Protein AF-A0A4W5M4D5-F1 (afdb_monomer_lite)

Structure (mmCIF, N/CA/C/O backbone):
data_AF-A0A4W5M4D5-F1
#
_entry.id   AF-A0A4W5M4D5-F1
#
loop_
_atom_site.group_PDB
_atom_site.id
_atom_site.type_symbol
_atom_site.label_atom_id
_atom_site.label_alt_id
_atom_site.label_comp_id
_atom_site.label_asym_id
_atom_site.label_entity_id
_atom_site.label_seq_id
_atom_site.pdbx_PDB_ins_code
_atom_site.Cartn_x
_atom_site.Cartn_y
_atom_site.Cartn_z
_atom_site.occupancy
_atom_site.B_iso_or_equiv
_atom_site.auth_seq_id
_atom_site.auth_comp_id
_atom_site.auth_asym_id
_atom_site.auth_atom_id
_atom_site.pdbx_PDB_model_num
ATOM 1 N N . MET A 1 1 ? 11.674 11.256 -19.163 1.00 54.44 1 MET A N 1
ATOM 2 C CA . MET A 1 1 ? 11.849 11.107 -17.699 1.00 54.44 1 MET A CA 1
ATOM 3 C C . MET A 1 1 ? 10.816 11.908 -16.904 1.00 54.44 1 MET A C 1
ATOM 5 O O . MET A 1 1 ? 10.261 11.344 -15.972 1.00 54.44 1 MET A O 1
ATOM 9 N N . GLU A 1 2 ? 10.473 13.146 -17.284 1.00 60.16 2 GLU A N 1
ATOM 10 C CA . GLU A 1 2 ? 9.474 13.960 -16.553 1.00 60.16 2 GLU A CA 1
ATOM 11 C C . GLU A 1 2 ? 8.067 13.336 -16.486 1.00 60.16 2 GLU A C 1
ATOM 13 O O . GLU A 1 2 ? 7.516 13.202 -15.397 1.00 60.16 2 GLU A O 1
ATOM 18 N N . ASN A 1 3 ? 7.530 12.841 -17.609 1.00 66.12 3 ASN A N 1
ATOM 19 C CA . ASN A 1 3 ? 6.203 12.197 -17.644 1.00 66.12 3 ASN A CA 1
ATOM 20 C C . ASN A 1 3 ? 6.105 10.965 -16.731 1.00 66.12 3 ASN A C 1
ATOM 22 O O . ASN A 1 3 ? 5.062 10.694 -16.144 1.00 66.12 3 ASN A O 1
ATOM 26 N N . PHE A 1 4 ? 7.206 10.223 -16.601 1.00 71.25 4 PHE A N 1
ATOM 27 C CA . PHE A 1 4 ? 7.259 9.027 -15.770 1.00 71.25 4 PHE A CA 1
ATOM 28 C C . PHE A 1 4 ? 7.291 9.384 -14.273 1.00 71.25 4 PHE A C 1
ATOM 30 O O . PHE A 1 4 ? 6.611 8.749 -13.473 1.00 71.25 4 PHE A O 1
ATOM 37 N N . SER A 1 5 ? 8.015 10.444 -13.901 1.00 79.88 5 SER A N 1
ATOM 38 C CA . SER A 1 5 ? 8.024 10.969 -12.528 1.00 79.88 5 SER A CA 1
ATOM 39 C C . SER A 1 5 ? 6.645 11.494 -12.110 1.00 79.88 5 SER A C 1
ATOM 41 O O . SER A 1 5 ? 6.150 11.158 -11.034 1.00 79.88 5 SER A O 1
ATOM 43 N N . ALA A 1 6 ? 5.977 12.241 -12.999 1.00 87.19 6 ALA A N 1
ATOM 44 C CA . ALA A 1 6 ? 4.616 12.719 -12.770 1.00 87.19 6 ALA A CA 1
ATOM 45 C C . ALA A 1 6 ? 3.632 11.555 -12.579 1.00 87.19 6 ALA A C 1
ATOM 47 O O . ALA A 1 6 ? 2.867 11.561 -11.620 1.00 87.19 6 ALA A O 1
ATOM 48 N N . LEU A 1 7 ? 3.707 10.521 -13.425 1.00 89.06 7 LEU A N 1
ATOM 49 C CA . LEU A 1 7 ? 2.871 9.327 -13.303 1.00 89.06 7 LEU A CA 1
ATOM 50 C C . LEU A 1 7 ? 3.073 8.611 -11.959 1.00 89.06 7 LEU A C 1
ATOM 52 O O . LEU A 1 7 ? 2.095 8.293 -11.287 1.00 89.06 7 LEU A O 1
ATOM 56 N N . VAL A 1 8 ? 4.323 8.381 -11.546 1.00 89.19 8 VAL A N 1
ATOM 57 C CA . VAL A 1 8 ? 4.645 7.746 -10.255 1.00 89.19 8 VAL A CA 1
ATOM 58 C C . VAL A 1 8 ? 4.076 8.551 -9.089 1.00 89.19 8 VAL A C 1
ATOM 60 O O . VAL A 1 8 ? 3.456 7.978 -8.191 1.00 89.19 8 VAL A O 1
ATOM 63 N N . LEU A 1 9 ? 4.243 9.876 -9.112 1.00 90.69 9 LEU A N 1
ATOM 64 C CA . LEU A 1 9 ? 3.718 10.750 -8.069 1.00 90.69 9 LEU A CA 1
ATOM 65 C C . LEU A 1 9 ? 2.185 10.735 -8.045 1.00 90.69 9 LEU A C 1
ATOM 67 O O . LEU A 1 9 ? 1.595 10.631 -6.970 1.00 90.69 9 LEU A O 1
ATOM 71 N N . SER A 1 10 ? 1.540 10.781 -9.214 1.00 94.06 10 SER A N 1
ATOM 72 C CA . SER A 1 10 ? 0.086 10.667 -9.333 1.00 94.06 10 SER A CA 1
ATOM 73 C C . SER A 1 10 ? -0.419 9.336 -8.781 1.00 94.06 10 SER A C 1
ATOM 75 O O . SER A 1 10 ? -1.351 9.335 -7.986 1.00 94.06 10 SER A O 1
ATOM 77 N N . ILE A 1 11 ? 0.225 8.214 -9.117 1.00 94.62 11 ILE A N 1
ATOM 78 C CA . ILE A 1 11 ? -0.143 6.888 -8.599 1.00 94.62 11 ILE A CA 1
ATOM 79 C C . ILE A 1 11 ? 0.008 6.840 -7.078 1.00 94.62 11 ILE A C 1
ATOM 81 O O . ILE A 1 11 ? -0.900 6.363 -6.395 1.00 94.62 11 ILE A O 1
ATOM 85 N N . ALA A 1 12 ? 1.116 7.346 -6.532 1.00 94.56 12 ALA A N 1
ATOM 86 C CA . ALA A 1 12 ? 1.337 7.377 -5.089 1.00 94.56 12 ALA A CA 1
ATOM 87 C C . ALA A 1 12 ? 0.288 8.248 -4.374 1.00 94.56 12 ALA A C 1
ATOM 89 O O . ALA A 1 12 ? -0.273 7.823 -3.363 1.00 94.56 12 ALA A O 1
ATOM 90 N N . ALA A 1 13 ? -0.040 9.422 -4.922 1.00 95.25 13 ALA A N 1
ATOM 91 C CA . ALA A 1 13 ? -1.056 10.320 -4.374 1.00 95.25 13 ALA A CA 1
ATOM 92 C C . ALA A 1 13 ? -2.468 9.714 -4.443 1.00 95.25 13 ALA A C 1
ATOM 94 O O . ALA A 1 13 ? -3.192 9.708 -3.447 1.00 95.25 13 ALA A O 1
ATOM 95 N N . THR A 1 14 ? -2.856 9.144 -5.586 1.00 96.56 14 THR A N 1
ATOM 96 C CA . THR A 1 14 ? -4.145 8.456 -5.733 1.00 96.56 14 THR A CA 1
ATOM 97 C C . THR A 1 14 ? -4.231 7.246 -4.808 1.00 96.56 14 THR A C 1
ATOM 99 O O . THR A 1 14 ? -5.268 7.035 -4.179 1.00 96.56 14 THR A O 1
ATOM 102 N N . SER A 1 15 ? -3.146 6.481 -4.661 1.00 95.62 15 SER A N 1
ATOM 103 C CA . SER A 1 15 ? -3.087 5.341 -3.739 1.00 95.62 15 SER A CA 1
ATOM 104 C C . SER A 1 15 ? -3.245 5.798 -2.293 1.00 95.62 15 SER A C 1
ATOM 106 O O . SER A 1 15 ? -4.057 5.230 -1.570 1.00 95.62 15 SER A O 1
ATOM 108 N N . PHE A 1 16 ? -2.552 6.866 -1.886 1.00 96.75 16 PHE A N 1
ATOM 109 C CA . PHE A 1 16 ? -2.706 7.468 -0.561 1.00 96.75 16 PHE A CA 1
ATOM 110 C C . PHE A 1 16 ? -4.171 7.814 -0.267 1.00 96.75 16 PHE A C 1
ATOM 112 O O . PHE A 1 16 ? -4.724 7.354 0.729 1.00 96.75 16 PHE A O 1
ATOM 119 N N . VAL A 1 17 ? -4.829 8.561 -1.162 1.00 97.12 17 VAL A N 1
ATOM 120 C CA . VAL A 1 17 ? -6.242 8.940 -0.990 1.00 97.12 17 VAL A CA 1
ATOM 121 C C . VAL A 1 17 ? -7.134 7.700 -0.939 1.00 97.12 17 VAL A C 1
ATOM 123 O O . VAL A 1 17 ? -8.001 7.597 -0.075 1.00 97.12 17 VAL A O 1
ATOM 126 N N . THR A 1 18 ? -6.887 6.727 -1.815 1.00 95.94 18 THR A N 1
ATOM 127 C CA . THR A 1 18 ? -7.659 5.480 -1.870 1.00 95.94 18 THR A CA 1
ATOM 128 C C . THR A 1 18 ? -7.565 4.712 -0.555 1.00 95.94 18 THR A C 1
ATOM 130 O O . THR A 1 18 ? -8.593 4.317 -0.011 1.00 95.94 18 THR A O 1
ATOM 133 N N . PHE A 1 19 ? -6.365 4.535 0.002 1.00 95.19 19 PHE A N 1
ATOM 134 C CA . PHE A 1 19 ? -6.180 3.819 1.265 1.00 95.19 19 PHE A CA 1
ATOM 135 C C . PHE A 1 19 ? -6.763 4.573 2.469 1.00 95.19 19 PHE A C 1
ATOM 137 O O . PHE A 1 19 ? -7.330 3.931 3.356 1.00 95.19 19 PHE A O 1
ATOM 144 N N . GLN A 1 20 ? -6.754 5.910 2.460 1.00 96.19 20 GLN A N 1
ATOM 145 C CA . GLN A 1 20 ? -7.486 6.706 3.451 1.00 96.19 20 GLN A CA 1
ATOM 146 C C . GLN A 1 20 ? -9.003 6.499 3.342 1.00 96.19 20 GLN A C 1
ATOM 148 O O . GLN A 1 20 ? -9.675 6.247 4.344 1.00 96.19 20 GLN A O 1
ATOM 153 N N . CYS A 1 21 ? -9.558 6.532 2.128 1.00 95.56 21 CYS A N 1
ATOM 154 C CA . CYS A 1 21 ? -10.976 6.257 1.902 1.00 95.56 21 CYS A CA 1
ATOM 155 C C . CYS A 1 21 ? -11.357 4.827 2.317 1.00 95.56 21 CYS A C 1
ATOM 157 O O . CYS A 1 21 ? -12.416 4.612 2.916 1.00 95.56 21 CYS A O 1
ATOM 159 N N . LEU A 1 22 ? -10.487 3.852 2.038 1.00 93.25 22 LEU A N 1
ATOM 160 C CA . LEU A 1 22 ? -10.683 2.465 2.442 1.00 93.25 22 LEU A CA 1
ATOM 161 C C . LEU A 1 22 ? -10.737 2.332 3.966 1.00 93.25 22 LEU A C 1
ATOM 163 O O . LEU A 1 22 ? -11.613 1.640 4.479 1.00 93.25 22 LEU A O 1
ATOM 167 N N . PHE A 1 23 ? -9.854 3.020 4.690 1.00 94.44 23 PHE A N 1
ATOM 168 C CA . PHE A 1 23 ? -9.833 2.996 6.150 1.00 94.44 23 PHE A CA 1
ATOM 169 C C . PHE A 1 23 ? -11.054 3.681 6.774 1.00 94.44 23 PHE A C 1
ATOM 171 O O . PHE A 1 23 ? -11.676 3.119 7.673 1.00 94.44 23 PHE A O 1
ATOM 178 N N . HIS A 1 24 ? -11.414 4.876 6.301 1.00 93.06 24 HIS A N 1
ATOM 179 C CA . HIS A 1 24 ? -12.456 5.685 6.935 1.00 93.06 24 HIS A CA 1
ATOM 180 C C . HIS A 1 24 ? -13.884 5.281 6.559 1.00 93.06 24 HIS A C 1
ATOM 182 O O . HIS A 1 24 ? -14.784 5.442 7.381 1.00 93.06 24 HIS A O 1
ATOM 188 N N . PHE A 1 25 ? -14.107 4.763 5.347 1.00 93.50 25 PHE A N 1
ATOM 189 C CA . PHE A 1 25 ? -15.459 4.507 4.839 1.00 93.50 25 PHE A CA 1
ATOM 190 C C . PHE A 1 25 ? -15.697 3.035 4.522 1.00 93.50 25 PHE A C 1
ATOM 192 O O . PHE A 1 25 ? -16.634 2.432 5.044 1.00 93.50 25 PHE A O 1
ATOM 199 N N . VAL A 1 26 ? -14.844 2.438 3.687 1.00 89.19 26 VAL A N 1
ATOM 200 C CA . VAL A 1 26 ? -15.109 1.099 3.138 1.00 89.19 26 VAL A CA 1
ATOM 201 C C . VAL A 1 26 ? -14.947 0.015 4.198 1.00 89.19 26 VAL A C 1
ATOM 203 O O . VAL A 1 26 ? -15.830 -0.825 4.344 1.00 89.19 26 VAL A O 1
ATOM 206 N N . SER A 1 27 ? -13.857 0.039 4.965 1.00 88.94 27 SER A N 1
ATOM 207 C CA . SER A 1 27 ? -13.588 -0.969 5.991 1.00 88.94 27 SER A CA 1
ATOM 208 C C . SER A 1 27 ? -14.674 -0.997 7.076 1.00 88.94 27 SER A C 1
ATOM 210 O O . SER A 1 27 ? -15.195 -2.087 7.328 1.00 88.94 27 SER A O 1
ATOM 212 N N . PRO A 1 28 ? -15.108 0.141 7.661 1.00 88.94 28 PRO A N 1
ATOM 213 C CA . PRO A 1 28 ? -16.229 0.150 8.595 1.00 88.94 28 PRO A CA 1
ATOM 214 C C . PRO A 1 28 ? -17.536 -0.336 7.980 1.00 88.94 28 PRO A C 1
ATOM 216 O O . PRO A 1 28 ? -18.260 -1.091 8.625 1.00 88.94 28 PRO A O 1
ATOM 219 N N . TRP A 1 29 ? -17.833 0.082 6.745 1.00 89.00 29 TRP A N 1
ATOM 220 C CA . TRP A 1 29 ? -19.064 -0.293 6.059 1.00 89.00 29 TRP A CA 1
ATOM 221 C C . TRP A 1 29 ? -19.123 -1.801 5.808 1.00 89.00 29 TRP A C 1
ATOM 223 O O . TRP A 1 29 ? -20.057 -2.450 6.266 1.00 89.00 29 TRP A O 1
ATOM 233 N N . ILE A 1 30 ? -18.098 -2.382 5.177 1.00 84.50 30 ILE A N 1
ATOM 234 C CA . ILE A 1 30 ? -18.018 -3.831 4.936 1.00 84.50 30 ILE A CA 1
ATOM 235 C C . ILE A 1 30 ? 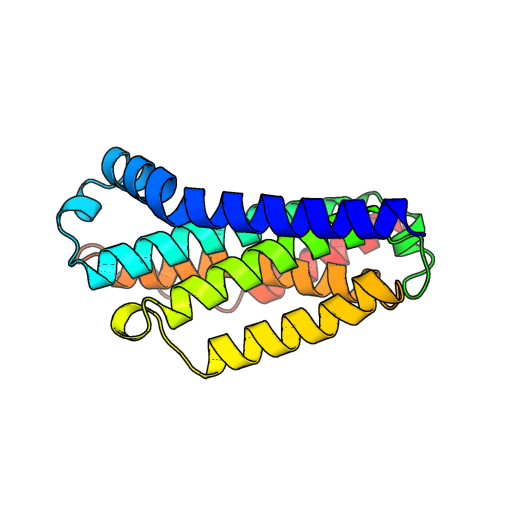-18.021 -4.586 6.269 1.00 84.50 30 ILE A C 1
ATOM 237 O O . ILE A 1 30 ? -18.772 -5.545 6.436 1.00 84.50 30 ILE A O 1
ATOM 241 N N . SER A 1 31 ? -17.221 -4.148 7.243 1.00 83.62 31 SER A N 1
ATOM 242 C CA . SER A 1 31 ? -17.093 -4.873 8.510 1.00 83.62 31 SER A CA 1
ATOM 243 C C . SER A 1 31 ? -18.404 -4.912 9.293 1.00 83.62 31 SER A C 1
ATOM 245 O O . SER A 1 31 ? -18.749 -5.955 9.838 1.00 83.62 31 SER A O 1
ATOM 247 N N . ALA A 1 32 ? -19.175 -3.822 9.284 1.00 83.94 32 ALA A N 1
ATOM 248 C CA . ALA A 1 32 ? -20.500 -3.771 9.895 1.00 83.94 32 ALA A CA 1
ATOM 249 C C . ALA A 1 32 ? -21.513 -4.718 9.223 1.00 83.94 32 ALA A C 1
ATOM 251 O O . ALA A 1 32 ? -22.365 -5.277 9.908 1.00 83.94 32 ALA A O 1
ATOM 252 N N . GLN A 1 33 ? -21.415 -4.924 7.903 1.00 82.38 33 GLN A N 1
ATOM 253 C CA . GLN A 1 33 ? -22.322 -5.816 7.167 1.00 82.38 33 GLN A CA 1
ATOM 254 C C . GLN A 1 33 ? -22.010 -7.299 7.404 1.00 82.38 33 GLN A C 1
ATOM 256 O O . GLN A 1 33 ? -22.921 -8.099 7.599 1.00 82.38 33 GLN A O 1
ATOM 261 N N . PHE A 1 34 ? -20.729 -7.678 7.380 1.00 78.62 34 PHE A N 1
ATOM 262 C CA . PHE A 1 34 ? -20.324 -9.089 7.411 1.00 78.62 34 PHE A CA 1
ATOM 263 C C . PHE A 1 34 ? -19.976 -9.611 8.809 1.00 78.62 34 PHE A C 1
ATOM 265 O O . PHE A 1 34 ? -20.022 -10.821 9.031 1.00 78.62 34 PHE A O 1
ATOM 272 N N . PHE A 1 35 ? -19.645 -8.733 9.762 1.00 80.44 35 PHE A N 1
ATOM 273 C CA . PHE A 1 35 ? -19.223 -9.123 11.108 1.00 80.44 35 PHE A CA 1
ATOM 274 C C . PHE A 1 35 ? -20.109 -8.458 12.171 1.00 80.44 35 PHE A C 1
ATOM 276 O O . PHE A 1 35 ? -19.807 -7.355 12.628 1.00 80.44 35 PHE A O 1
ATOM 283 N N . PRO A 1 36 ? -21.160 -9.141 12.664 1.00 75.56 36 PRO A N 1
ATOM 284 C CA . PRO A 1 36 ? -22.061 -8.593 13.685 1.00 75.56 36 PRO A CA 1
ATOM 285 C C . PRO A 1 36 ? -21.348 -8.149 14.975 1.00 75.56 36 PRO A C 1
ATOM 287 O O . PRO A 1 36 ? -21.800 -7.235 15.666 1.00 75.56 36 PRO A O 1
ATOM 290 N N . GLY A 1 37 ? -20.206 -8.772 15.295 1.00 76.88 37 GLY A N 1
ATOM 291 C CA . GLY A 1 37 ? -19.353 -8.404 16.428 1.00 76.88 37 GLY A CA 1
ATOM 292 C C . GLY A 1 37 ? -18.676 -7.035 16.292 1.00 76.88 37 GLY A C 1
ATOM 293 O O . GLY A 1 37 ? -18.316 -6.446 17.309 1.00 76.88 37 GLY A O 1
ATOM 294 N N . TYR A 1 38 ? -18.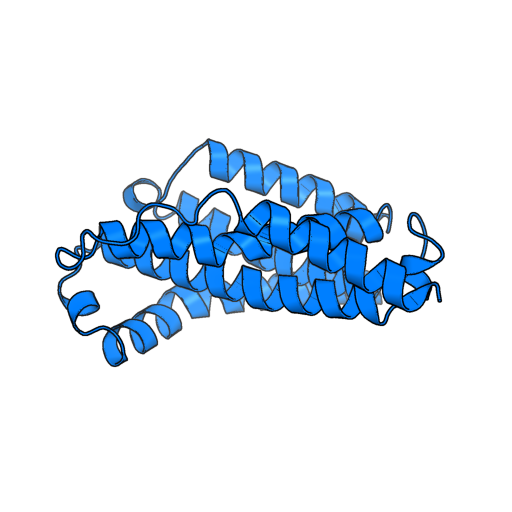561 -6.486 15.077 1.00 79.88 38 TYR A N 1
ATOM 295 C CA . TYR A 1 38 ? -17.914 -5.197 14.815 1.00 79.88 38 TYR A CA 1
ATOM 296 C C . TYR A 1 38 ? -18.611 -4.036 15.541 1.00 79.88 38 TYR A C 1
ATOM 298 O O . TYR A 1 38 ? -17.949 -3.177 16.117 1.00 79.88 38 TYR A O 1
ATOM 306 N N . HIS A 1 39 ? -19.946 -4.052 15.619 1.00 83.12 39 HIS A N 1
ATOM 307 C CA . HIS A 1 39 ? -20.718 -3.035 16.347 1.00 83.12 39 HIS A CA 1
ATOM 308 C C . HIS A 1 39 ? -20.491 -3.043 17.863 1.00 83.12 39 HIS A C 1
ATOM 310 O O . HIS A 1 39 ? -20.813 -2.067 18.536 1.00 83.12 39 HIS A O 1
ATOM 316 N N . ARG A 1 40 ? -19.953 -4.138 18.410 1.00 85.12 40 ARG A N 1
ATOM 317 C CA . ARG A 1 40 ? -19.676 -4.295 19.844 1.00 85.12 40 ARG A CA 1
ATOM 318 C C . ARG A 1 40 ? -18.238 -3.919 20.208 1.00 85.12 40 ARG A C 1
ATOM 320 O O . ARG A 1 40 ? -17.885 -3.957 21.385 1.00 85.12 40 ARG A O 1
ATOM 327 N N . LEU A 1 41 ? -17.400 -3.589 19.223 1.00 82.12 41 LEU A N 1
ATOM 328 C CA . LEU A 1 41 ? -16.006 -3.226 19.454 1.00 82.12 41 LEU A CA 1
ATOM 329 C C . LEU A 1 41 ? -15.894 -1.852 20.121 1.00 82.12 41 LEU A C 1
ATOM 331 O O . LEU A 1 41 ? -16.643 -0.919 19.833 1.00 82.12 41 LEU A O 1
ATOM 335 N N . SER A 1 42 ? -14.907 -1.722 21.008 1.00 88.81 42 SER A N 1
ATOM 336 C CA . SER A 1 42 ? -14.524 -0.418 21.545 1.00 88.81 42 SER A CA 1
ATOM 337 C C . SER A 1 42 ? -13.921 0.446 20.429 1.00 88.81 42 SER A C 1
ATOM 339 O O . SER A 1 42 ? -13.306 -0.103 19.512 1.00 88.81 42 SER A O 1
ATOM 341 N N . PRO A 1 43 ? -13.979 1.789 20.522 1.00 88.19 43 PRO A N 1
ATOM 342 C CA . PRO A 1 43 ? -13.418 2.672 19.496 1.00 88.19 43 PRO A CA 1
ATOM 343 C C . PRO A 1 43 ? -11.958 2.353 19.139 1.00 88.19 43 PRO A C 1
ATOM 345 O O . PRO A 1 43 ? -11.564 2.430 17.978 1.00 88.19 43 PRO A O 1
ATOM 348 N N . ARG A 1 44 ? -11.163 1.930 20.132 1.00 87.06 44 ARG A N 1
ATOM 349 C CA . ARG A 1 44 ? -9.774 1.502 19.933 1.00 87.06 44 ARG A CA 1
ATOM 350 C C . ARG A 1 44 ? -9.675 0.243 19.069 1.00 87.06 44 ARG A C 1
ATOM 352 O O . ARG A 1 44 ? -8.900 0.232 18.118 1.00 87.06 44 ARG A O 1
ATOM 359 N N . HIS A 1 45 ? -10.447 -0.795 19.389 1.00 83.81 45 HIS A N 1
ATOM 360 C CA . HIS A 1 45 ? -10.435 -2.046 18.627 1.00 83.81 45 HIS A CA 1
ATOM 361 C C . HIS A 1 45 ? -11.024 -1.867 17.227 1.00 83.81 45 HIS A C 1
ATOM 363 O O . HIS A 1 45 ? -10.557 -2.500 16.290 1.00 83.81 45 HIS A O 1
ATOM 369 N N . THR A 1 46 ? -11.988 -0.964 17.052 1.00 87.50 46 THR A N 1
ATOM 370 C CA . THR A 1 46 ? -12.535 -0.610 15.736 1.00 87.50 46 THR A CA 1
ATOM 371 C C . THR A 1 46 ? -11.462 -0.015 14.820 1.00 87.50 46 THR A C 1
ATOM 373 O O . THR A 1 46 ? -11.336 -0.414 13.665 1.00 87.50 46 THR A O 1
ATOM 376 N N . ILE A 1 47 ? -10.645 0.909 15.336 1.00 89.56 47 ILE A N 1
ATOM 377 C CA . ILE A 1 47 ? -9.518 1.503 14.597 1.00 89.56 47 ILE A CA 1
ATOM 378 C C . ILE A 1 47 ? -8.498 0.426 14.208 1.00 89.56 47 ILE A C 1
ATOM 380 O O . ILE A 1 47 ? -8.072 0.359 13.056 1.00 89.56 47 ILE A O 1
ATOM 384 N N . GLU A 1 48 ? -8.134 -0.438 15.155 1.00 87.06 48 GLU A N 1
ATOM 385 C CA . GLU A 1 48 ? -7.190 -1.534 14.930 1.00 87.06 48 GLU A CA 1
ATOM 386 C C . GLU A 1 48 ? -7.713 -2.539 13.892 1.00 87.06 48 GLU A C 1
ATOM 388 O O . GLU A 1 48 ? -6.983 -2.927 12.981 1.00 87.06 48 GLU A O 1
ATOM 393 N N . TRP A 1 49 ? -8.993 -2.905 13.978 1.00 85.06 49 TRP A N 1
ATOM 394 C CA . TRP A 1 49 ? -9.671 -3.766 13.011 1.00 85.06 49 TRP A CA 1
ATOM 395 C C . TRP A 1 49 ? -9.615 -3.182 11.599 1.00 85.06 49 TRP A C 1
ATOM 397 O O . TRP A 1 49 ? -9.253 -3.877 10.645 1.00 85.06 49 TRP A O 1
ATOM 407 N N . ASN A 1 50 ? -9.937 -1.894 11.455 1.00 88.62 50 ASN A N 1
ATOM 408 C CA . ASN A 1 50 ? -9.925 -1.235 10.152 1.00 88.62 50 ASN A CA 1
ATOM 409 C C . ASN A 1 50 ? -8.511 -1.136 9.578 1.00 88.62 50 ASN A C 1
ATOM 411 O O . ASN A 1 50 ? -8.302 -1.462 8.412 1.00 88.62 50 ASN A O 1
ATOM 415 N N . SER A 1 51 ? -7.522 -0.781 10.400 1.00 88.75 51 SER A N 1
ATOM 416 C CA . SER A 1 51 ? -6.114 -0.727 9.982 1.00 88.75 51 SER A CA 1
ATOM 417 C C . SER A 1 51 ? -5.618 -2.107 9.522 1.00 88.75 51 SER A C 1
ATOM 419 O O . SER A 1 51 ? -5.013 -2.241 8.454 1.00 88.75 51 SER A O 1
ATOM 421 N N . ARG A 1 52 ? -5.971 -3.179 10.244 1.00 85.88 52 ARG A N 1
ATOM 422 C CA . ARG A 1 52 ? -5.654 -4.566 9.852 1.00 85.88 52 ARG A CA 1
ATOM 423 C C . ARG A 1 52 ? -6.340 -5.012 8.569 1.00 85.88 52 ARG A C 1
ATOM 425 O O . ARG A 1 52 ? -5.749 -5.741 7.775 1.00 85.88 52 ARG A O 1
ATOM 432 N N . THR A 1 53 ? -7.579 -4.591 8.354 1.00 8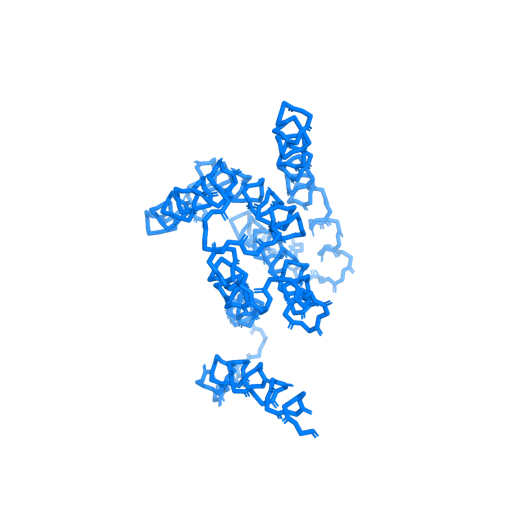5.69 53 THR A N 1
ATOM 433 C CA . THR A 1 53 ? -8.333 -4.929 7.142 1.00 85.69 53 THR A CA 1
ATOM 434 C C . THR A 1 53 ? -7.700 -4.267 5.919 1.00 85.69 53 THR A C 1
ATOM 436 O O . THR A 1 53 ? -7.427 -4.934 4.921 1.00 85.69 53 THR A O 1
ATOM 439 N N . VAL A 1 54 ? -7.379 -2.976 6.020 1.00 89.25 54 VAL A N 1
ATOM 440 C CA . VAL A 1 54 ? -6.765 -2.210 4.928 1.00 89.25 54 VAL A CA 1
ATOM 441 C C . VAL A 1 54 ? -5.348 -2.698 4.611 1.00 89.25 54 VAL A C 1
ATOM 443 O O . VAL A 1 54 ? -5.029 -2.903 3.440 1.00 89.25 54 VAL A O 1
ATOM 446 N N . SER A 1 55 ? -4.522 -2.969 5.625 1.00 87.12 55 SER A N 1
ATOM 447 C CA . SER A 1 55 ? -3.173 -3.534 5.433 1.00 87.12 55 SER A CA 1
ATOM 448 C C . SER A 1 55 ? -3.197 -4.930 4.801 1.00 87.12 55 SER A C 1
ATOM 450 O O . SER A 1 55 ? -2.371 -5.249 3.947 1.00 87.12 55 SER A O 1
ATOM 452 N N . THR A 1 56 ? -4.189 -5.751 5.154 1.00 81.12 56 THR A N 1
ATOM 453 C CA . THR A 1 56 ? -4.410 -7.067 4.535 1.00 81.12 56 THR A CA 1
ATOM 454 C C . THR A 1 56 ? -4.766 -6.937 3.055 1.00 81.12 56 THR A C 1
ATOM 456 O O . THR A 1 56 ? -4.202 -7.646 2.222 1.00 81.12 56 THR A O 1
ATOM 459 N N . LEU A 1 57 ? -5.669 -6.015 2.711 1.00 86.06 57 LEU A N 1
ATOM 460 C CA . LEU A 1 57 ? -6.042 -5.751 1.323 1.00 86.06 57 LEU A CA 1
ATOM 461 C C . LEU A 1 57 ? -4.841 -5.257 0.505 1.00 86.06 57 LEU A C 1
ATOM 463 O O . LEU A 1 57 ? -4.604 -5.755 -0.594 1.00 86.06 57 LEU A O 1
ATOM 467 N N . HIS A 1 58 ? -4.060 -4.329 1.063 1.00 90.12 58 HIS A N 1
ATOM 468 C CA . HIS A 1 58 ? -2.830 -3.838 0.447 1.00 90.12 58 HIS A CA 1
ATOM 469 C C . HIS A 1 58 ? -1.858 -4.982 0.128 1.00 90.12 58 HIS A C 1
ATOM 471 O O . HIS A 1 58 ? -1.441 -5.138 -1.021 1.00 90.12 58 HIS A O 1
ATOM 477 N N . ALA A 1 59 ? -1.559 -5.817 1.127 1.00 83.25 59 ALA A N 1
ATOM 478 C CA . ALA A 1 59 ? -0.655 -6.951 0.988 1.00 83.25 59 ALA A CA 1
ATOM 479 C C . ALA A 1 59 ? -1.102 -7.944 -0.097 1.00 83.25 59 ALA A C 1
ATOM 481 O O . ALA A 1 59 ? -0.269 -8.454 -0.844 1.00 83.25 59 ALA A O 1
ATOM 482 N N . LEU A 1 60 ? -2.408 -8.205 -0.214 1.00 81.38 60 LEU A N 1
ATOM 483 C CA . LEU A 1 60 ? -2.948 -9.087 -1.251 1.00 81.38 60 LEU A CA 1
ATOM 484 C C . LEU A 1 60 ? -2.808 -8.482 -2.649 1.00 81.38 60 LEU A C 1
ATOM 486 O O . LEU A 1 60 ? -2.329 -9.165 -3.550 1.00 81.38 60 LEU A O 1
ATOM 490 N N . ILE A 1 61 ? -3.194 -7.216 -2.834 1.00 85.56 61 ILE A N 1
ATOM 491 C CA . ILE A 1 61 ? -3.122 -6.543 -4.140 1.00 85.56 61 ILE A CA 1
ATOM 492 C C . ILE A 1 61 ? -1.672 -6.495 -4.623 1.00 85.56 61 ILE A C 1
ATOM 494 O O . ILE A 1 61 ? -1.360 -6.990 -5.706 1.00 85.56 61 ILE A O 1
ATOM 498 N N . VAL A 1 62 ? -0.780 -5.946 -3.798 1.00 85.25 62 VAL A N 1
ATOM 499 C CA . VAL A 1 62 ? 0.629 -5.763 -4.156 1.00 85.25 62 VAL A CA 1
ATOM 500 C C . VAL A 1 62 ? 1.342 -7.102 -4.291 1.00 85.25 62 VAL A C 1
ATOM 502 O O . VAL A 1 62 ? 2.096 -7.293 -5.242 1.00 85.25 62 VAL A O 1
ATOM 505 N N . GLY A 1 63 ? 1.059 -8.062 -3.409 1.00 78.44 63 GLY A N 1
ATOM 506 C CA . GLY A 1 63 ? 1.656 -9.392 -3.462 1.00 78.44 63 GLY A CA 1
ATOM 507 C C . GLY A 1 63 ? 1.238 -10.203 -4.692 1.00 78.44 63 GLY A C 1
ATOM 508 O O . GLY A 1 63 ? 2.084 -10.849 -5.310 1.00 78.44 63 GLY A O 1
ATOM 509 N N . LEU A 1 64 ? -0.033 -10.143 -5.105 1.00 80.81 64 LEU A N 1
ATOM 510 C CA . LEU A 1 64 ? -0.491 -10.772 -6.351 1.00 80.81 64 LEU A CA 1
ATOM 511 C C . LEU A 1 64 ? 0.139 -10.108 -7.580 1.00 80.81 64 LEU A C 1
ATOM 513 O O . LEU A 1 64 ? 0.559 -10.804 -8.504 1.00 80.81 64 LEU A O 1
ATOM 517 N N . PHE A 1 65 ? 0.266 -8.780 -7.568 1.00 82.75 65 PHE A N 1
ATOM 518 C CA . PHE A 1 65 ? 0.928 -8.043 -8.641 1.00 82.75 65 PHE A CA 1
ATOM 519 C C . PHE A 1 65 ? 2.424 -8.392 -8.725 1.00 82.75 65 PHE A C 1
ATOM 521 O O . PHE A 1 65 ? 2.953 -8.605 -9.814 1.00 82.75 65 PHE A O 1
ATOM 528 N N . CYS A 1 66 ? 3.094 -8.585 -7.584 1.00 81.12 66 CYS A N 1
ATOM 529 C CA . CYS A 1 66 ? 4.472 -9.073 -7.542 1.00 81.12 66 CYS A CA 1
ATOM 530 C C . CYS A 1 66 ? 4.636 -10.470 -8.133 1.00 81.12 66 CYS A C 1
ATOM 532 O O . CYS A 1 66 ? 5.590 -10.715 -8.876 1.00 81.12 66 CYS A O 1
ATOM 534 N N . LEU A 1 67 ? 3.720 -11.386 -7.803 1.00 77.81 67 LEU A N 1
ATOM 535 C CA . LEU A 1 67 ? 3.710 -12.736 -8.363 1.00 77.81 67 LEU A CA 1
ATOM 536 C C . LEU A 1 67 ? 3.498 -12.697 -9.876 1.00 77.81 67 LEU A C 1
ATOM 538 O O . LEU A 1 67 ? 4.179 -13.423 -10.593 1.00 77.81 67 LEU A O 1
ATOM 542 N N . TYR A 1 68 ? 2.612 -11.826 -10.365 1.00 81.50 68 TYR A N 1
ATOM 543 C CA . TYR A 1 68 ? 2.419 -11.626 -11.798 1.00 81.50 68 TYR A CA 1
ATOM 544 C C . TYR A 1 68 ? 3.721 -11.201 -12.487 1.00 81.50 68 TYR A C 1
ATOM 546 O O . TYR A 1 68 ? 4.122 -11.856 -13.447 1.00 81.50 68 TYR A O 1
ATOM 554 N N . ILE A 1 69 ? 4.413 -10.188 -11.950 1.00 78.62 69 ILE A N 1
ATOM 555 C CA . ILE A 1 69 ? 5.698 -9.703 -12.477 1.00 78.62 69 ILE A CA 1
ATOM 556 C C . ILE A 1 69 ? 6.750 -10.822 -12.452 1.00 78.62 69 ILE A C 1
ATOM 558 O O . ILE A 1 69 ? 7.384 -11.092 -13.463 1.00 78.62 69 ILE A O 1
ATOM 562 N N . LEU A 1 70 ? 6.899 -11.555 -11.339 1.00 74.44 70 LEU A N 1
ATOM 563 C CA . LEU A 1 70 ? 7.865 -12.663 -11.269 1.00 74.44 70 LEU A CA 1
ATOM 564 C C . LEU A 1 70 ? 7.581 -13.773 -12.284 1.00 74.44 70 LEU A C 1
ATOM 566 O O . LEU A 1 70 ? 8.517 -14.439 -12.722 1.00 74.44 70 LEU A O 1
ATOM 570 N N . LEU A 1 71 ? 6.311 -14.004 -12.615 1.00 73.38 71 LEU A N 1
ATOM 571 C CA . LEU A 1 71 ? 5.902 -15.072 -13.517 1.00 73.38 71 LEU A CA 1
ATOM 572 C C . LEU A 1 71 ? 5.878 -14.650 -14.986 1.00 73.38 71 LEU A C 1
ATOM 574 O O . LEU A 1 71 ? 6.009 -15.537 -15.817 1.00 73.38 71 LEU A O 1
ATOM 578 N N . HIS A 1 72 ? 5.703 -13.374 -15.328 1.00 75.12 72 HIS A N 1
ATOM 579 C CA . HIS A 1 72 ? 5.446 -12.959 -16.717 1.00 75.12 72 HIS A CA 1
ATOM 580 C C . HIS A 1 72 ? 6.340 -11.822 -17.224 1.00 75.12 72 HIS A C 1
ATOM 582 O O . HIS A 1 72 ? 6.271 -11.507 -18.407 1.00 75.12 72 HIS A O 1
ATOM 588 N N . ASP A 1 73 ? 7.154 -11.200 -16.370 1.00 74.62 73 ASP A N 1
ATOM 589 C CA . ASP A 1 73 ? 8.063 -10.127 -16.776 1.00 74.62 73 ASP A CA 1
ATOM 590 C C . ASP A 1 73 ? 9.469 -10.692 -17.012 1.00 74.62 73 ASP A C 1
ATOM 592 O O . ASP A 1 73 ? 10.274 -10.839 -16.086 1.00 74.62 73 ASP A O 1
ATOM 596 N N . ASP A 1 74 ? 9.738 -11.086 -18.256 1.00 71.69 74 ASP A N 1
ATOM 597 C CA . ASP A 1 74 ? 11.026 -11.669 -18.634 1.00 71.69 74 ASP A CA 1
ATOM 598 C C . ASP A 1 74 ? 12.155 -10.627 -18.545 1.00 71.69 74 ASP A C 1
ATOM 600 O O . ASP A 1 74 ? 13.242 -10.959 -18.084 1.00 71.69 74 ASP A O 1
ATOM 604 N N . ALA A 1 75 ? 11.886 -9.345 -18.821 1.00 66.12 75 ALA A N 1
ATOM 605 C CA . ALA A 1 75 ? 12.888 -8.277 -18.744 1.00 66.12 75 ALA A CA 1
ATOM 606 C C . ALA A 1 75 ? 13.422 -8.064 -17.314 1.00 66.12 75 ALA A C 1
ATOM 608 O O . ALA A 1 75 ? 14.629 -7.927 -17.113 1.00 66.12 75 ALA A O 1
ATOM 609 N N . VAL A 1 76 ? 12.544 -8.082 -16.304 1.00 67.75 76 VAL A N 1
ATOM 610 C CA . VAL A 1 76 ? 12.940 -7.989 -14.883 1.00 67.75 76 VAL A CA 1
ATOM 611 C C . VAL A 1 76 ? 13.597 -9.282 -14.379 1.00 67.75 76 VAL A C 1
ATOM 613 O O . VAL A 1 76 ? 14.386 -9.254 -13.431 1.00 67.75 76 VAL A O 1
ATOM 616 N N . ASN A 1 77 ? 13.261 -10.432 -14.970 1.00 68.12 77 ASN A N 1
ATOM 617 C CA . ASN A 1 77 ? 13.838 -11.723 -14.596 1.00 68.12 77 ASN A CA 1
ATOM 618 C C . ASN A 1 77 ? 15.214 -11.982 -15.233 1.00 68.12 77 ASN A C 1
ATOM 620 O O . ASN A 1 77 ? 16.040 -12.638 -14.596 1.00 68.12 77 ASN A O 1
ATOM 624 N N . GLU A 1 78 ? 15.449 -11.492 -16.451 1.00 73.38 78 GLU A N 1
ATOM 625 C CA . GLU A 1 78 ? 16.708 -11.635 -17.191 1.00 73.38 78 GLU A CA 1
ATOM 626 C C . GLU A 1 78 ? 17.789 -10.670 -16.695 1.00 73.38 78 GLU A C 1
ATOM 628 O O . GLU A 1 78 ? 18.941 -11.082 -16.546 1.00 73.38 78 GLU A O 1
ATOM 633 N N . ASP A 1 79 ? 17.424 -9.426 -16.356 1.00 72.69 79 ASP A N 1
ATOM 634 C CA . ASP A 1 79 ? 18.321 -8.468 -15.699 1.00 72.69 79 ASP A CA 1
ATOM 635 C C . ASP A 1 79 ? 17.757 -8.024 -14.335 1.00 72.69 79 ASP A C 1
ATOM 637 O O . ASP A 1 79 ? 17.020 -7.037 -14.227 1.00 72.69 79 ASP A O 1
ATOM 641 N N . PRO A 1 80 ? 18.133 -8.721 -13.246 1.00 67.56 80 PRO A N 1
ATOM 642 C CA . PRO A 1 80 ? 17.635 -8.425 -11.906 1.00 67.56 80 PRO A CA 1
ATOM 643 C C . PRO A 1 80 ? 18.033 -7.047 -11.355 1.00 67.56 80 PRO A C 1
ATOM 645 O O . PRO A 1 80 ? 17.449 -6.592 -10.363 1.00 67.56 80 PRO A O 1
ATOM 648 N N . VAL A 1 81 ? 19.058 -6.407 -11.931 1.00 66.00 81 VAL A N 1
ATOM 649 C CA . VAL A 1 81 ? 19.633 -5.157 -11.414 1.00 66.00 81 VAL A CA 1
ATOM 650 C C . VAL A 1 81 ? 19.155 -3.951 -12.220 1.00 66.00 81 VAL A C 1
ATOM 652 O O . VAL A 1 81 ? 18.825 -2.937 -11.597 1.00 66.00 81 VAL A O 1
ATOM 655 N N . TRP A 1 82 ? 19.078 -4.072 -13.551 1.00 68.56 82 TRP A N 1
ATOM 656 C CA . TRP A 1 82 ? 18.770 -2.972 -14.479 1.00 68.56 82 TRP A CA 1
ATOM 657 C C . TRP A 1 82 ? 17.630 -3.247 -15.470 1.00 68.56 82 TRP A C 1
ATOM 659 O O . TRP A 1 82 ? 17.348 -2.380 -16.300 1.00 68.56 82 TRP A O 1
ATOM 669 N N . GLY A 1 83 ? 16.961 -4.402 -15.397 1.00 67.50 83 GLY A N 1
ATOM 670 C CA . GLY A 1 83 ? 15.824 -4.729 -16.264 1.00 67.50 83 GLY A CA 1
ATOM 671 C C . GLY A 1 83 ? 14.708 -3.686 -16.183 1.00 67.50 83 GLY A C 1
ATOM 672 O O . GLY A 1 83 ? 14.566 -3.024 -15.152 1.00 67.50 83 GLY A O 1
ATOM 673 N N . ASP A 1 84 ? 13.929 -3.523 -17.264 1.00 73.69 84 ASP A N 1
ATOM 674 C CA . ASP A 1 84 ? 12.889 -2.486 -17.367 1.00 73.69 84 ASP A CA 1
ATOM 675 C C . ASP A 1 84 ? 11.906 -2.578 -16.186 1.00 73.69 84 ASP A C 1
ATOM 677 O O . ASP A 1 84 ? 11.063 -3.473 -16.130 1.00 73.69 84 ASP A O 1
ATOM 681 N N . PRO A 1 85 ? 11.967 -1.647 -15.220 1.00 70.50 85 PRO A N 1
ATOM 682 C CA . PRO A 1 85 ? 11.250 -1.795 -13.970 1.00 70.50 85 PRO A CA 1
ATOM 683 C C . PRO A 1 85 ? 9.855 -1.169 -14.041 1.00 70.50 85 PRO A C 1
ATOM 685 O O . PRO A 1 85 ? 9.300 -0.837 -12.999 1.00 70.50 85 PRO A O 1
ATOM 688 N N . SER A 1 86 ? 9.291 -0.924 -15.227 1.00 78.81 86 SER A N 1
ATOM 689 C CA . SER A 1 86 ? 8.056 -0.143 -15.391 1.00 78.81 86 SER A CA 1
ATOM 690 C C . SER A 1 86 ? 6.893 -0.660 -14.526 1.00 78.81 86 SER A C 1
ATOM 692 O O . SER A 1 86 ? 6.299 0.116 -13.771 1.00 78.81 86 SER A O 1
ATOM 694 N N . LEU A 1 87 ? 6.618 -1.971 -14.535 1.00 81.56 87 LEU A N 1
ATOM 695 C CA . LEU A 1 87 ? 5.576 -2.579 -13.691 1.00 81.56 87 LEU A CA 1
ATOM 696 C C . LEU A 1 87 ? 5.951 -2.598 -12.203 1.00 81.56 87 LEU A C 1
ATOM 698 O O . LEU A 1 87 ? 5.110 -2.323 -11.343 1.00 81.56 87 LEU A O 1
ATOM 702 N N . VAL A 1 88 ? 7.223 -2.862 -11.890 1.00 83.12 88 VAL A N 1
ATOM 703 C CA . VAL A 1 88 ? 7.736 -2.832 -10.513 1.00 83.12 88 VAL A CA 1
ATOM 704 C C . VAL A 1 88 ? 7.592 -1.435 -9.916 1.00 83.12 88 VAL A C 1
ATOM 706 O O . VAL A 1 88 ? 7.132 -1.295 -8.788 1.00 83.12 88 VAL A O 1
ATOM 709 N N . LYS A 1 89 ? 7.918 -0.386 -10.673 1.00 85.50 89 LYS A N 1
ATOM 710 C CA . LYS A 1 89 ? 7.816 1.009 -10.242 1.00 85.50 89 LYS A CA 1
ATOM 711 C C . LYS A 1 89 ? 6.369 1.424 -10.002 1.00 85.50 89 LYS A C 1
ATOM 713 O O . LYS A 1 89 ? 6.118 2.122 -9.027 1.00 85.50 89 LYS A O 1
ATOM 718 N N . ILE A 1 90 ? 5.415 0.958 -10.812 1.00 89.25 90 ILE A N 1
ATOM 719 C CA . ILE A 1 90 ? 3.982 1.157 -10.538 1.00 89.25 90 ILE A CA 1
ATOM 720 C C . ILE A 1 90 ? 3.599 0.495 -9.207 1.00 89.25 90 ILE A C 1
ATOM 722 O O . ILE A 1 90 ? 2.998 1.143 -8.350 1.00 89.25 90 ILE A O 1
ATOM 726 N N . ASN A 1 91 ? 3.993 -0.763 -8.990 1.00 88.94 91 ASN A N 1
ATOM 727 C CA . ASN A 1 91 ? 3.666 -1.491 -7.761 1.00 88.94 91 ASN A CA 1
ATOM 728 C C . ASN A 1 91 ? 4.296 -0.859 -6.506 1.00 88.94 91 ASN A C 1
ATOM 730 O O . ASN A 1 91 ? 3.667 -0.722 -5.453 1.00 88.94 91 ASN A O 1
ATOM 734 N N . VAL A 1 92 ? 5.546 -0.417 -6.635 1.00 89.75 92 VAL A N 1
ATOM 735 C CA . VAL A 1 92 ? 6.274 0.305 -5.591 1.00 89.75 92 VAL A CA 1
ATOM 736 C C . VAL A 1 92 ? 5.631 1.668 -5.331 1.00 89.75 92 VAL A C 1
ATOM 738 O O . VAL A 1 92 ? 5.482 2.040 -4.173 1.00 89.75 92 VAL A O 1
ATOM 741 N N . ALA A 1 93 ? 5.169 2.389 -6.357 1.00 92.44 93 ALA A N 1
ATOM 742 C CA . ALA A 1 93 ? 4.455 3.656 -6.184 1.00 92.44 93 ALA A CA 1
ATOM 743 C C . ALA A 1 93 ? 3.138 3.479 -5.407 1.00 92.44 93 ALA A C 1
ATOM 745 O O . ALA A 1 93 ? 2.858 4.257 -4.492 1.00 92.44 93 ALA A O 1
ATOM 746 N N . ILE A 1 94 ? 2.370 2.423 -5.709 1.00 93.38 94 ILE A N 1
ATOM 747 C CA . ILE A 1 94 ? 1.168 2.046 -4.944 1.00 93.38 94 ILE A CA 1
ATOM 748 C C . ILE A 1 94 ? 1.535 1.773 -3.480 1.00 93.38 94 ILE A C 1
ATOM 750 O O . ILE A 1 94 ? 0.876 2.270 -2.563 1.00 93.38 94 ILE A O 1
ATOM 754 N N . THR A 1 95 ? 2.624 1.033 -3.258 1.00 93.25 95 THR A N 1
ATOM 755 C CA . THR A 1 95 ? 3.138 0.729 -1.916 1.00 93.25 95 THR A CA 1
ATOM 756 C C . THR A 1 95 ? 3.568 1.976 -1.158 1.00 93.25 95 THR A C 1
ATOM 758 O O . THR A 1 95 ? 3.195 2.135 -0.001 1.00 93.25 95 THR A O 1
ATOM 761 N N . CYS A 1 96 ? 4.275 2.908 -1.794 1.00 94.00 96 CYS A N 1
ATOM 762 C CA . CYS A 1 96 ? 4.642 4.179 -1.175 1.00 94.00 96 CYS A CA 1
ATOM 763 C C . CYS A 1 96 ? 3.407 4.982 -0.748 1.00 94.00 96 CYS A C 1
ATOM 765 O O . CYS A 1 96 ? 3.369 5.490 0.372 1.00 94.00 96 CYS A O 1
ATOM 767 N N . GLY A 1 97 ? 2.379 5.060 -1.602 1.00 94.69 97 GLY A N 1
ATOM 768 C CA . GLY A 1 97 ? 1.122 5.732 -1.264 1.00 94.69 97 GLY A CA 1
ATOM 769 C C . GLY A 1 97 ? 0.419 5.104 -0.057 1.00 94.69 97 GLY A C 1
ATOM 770 O O . GLY A 1 97 ? -0.014 5.819 0.848 1.00 94.69 97 GLY A O 1
ATOM 771 N N . TYR A 1 98 ? 0.372 3.770 -0.001 1.00 95.19 98 TYR A N 1
ATOM 772 C CA . TYR A 1 98 ? -0.128 3.038 1.164 1.00 95.19 98 TYR A CA 1
ATOM 773 C C . TYR A 1 98 ? 0.695 3.316 2.429 1.00 95.19 98 TYR A C 1
ATOM 775 O O . TYR A 1 98 ? 0.119 3.675 3.450 1.00 95.19 98 TYR A O 1
ATOM 783 N N . LEU A 1 99 ? 2.027 3.200 2.376 1.00 93.69 99 LEU A N 1
ATOM 784 C CA . LEU A 1 99 ? 2.890 3.393 3.548 1.00 93.69 99 LEU A CA 1
ATOM 785 C C . LEU A 1 99 ? 2.776 4.810 4.116 1.00 93.69 99 LEU A C 1
ATOM 787 O O . LEU A 1 99 ? 2.763 4.979 5.331 1.00 93.69 99 LEU A O 1
ATOM 791 N N . LEU A 1 100 ? 2.649 5.825 3.257 1.00 94.62 100 LEU A N 1
ATOM 792 C CA . LEU A 1 100 ? 2.384 7.198 3.691 1.00 94.62 100 LEU A CA 1
ATOM 793 C C . LEU A 1 100 ? 1.004 7.330 4.352 1.00 94.62 100 LEU A C 1
ATOM 795 O O . LEU A 1 100 ? 0.872 8.010 5.370 1.00 94.62 100 LEU A O 1
ATOM 799 N N . SER A 1 101 ? -0.014 6.664 3.801 1.00 95.50 101 SER A N 1
ATOM 800 C CA . SER A 1 101 ? -1.364 6.635 4.373 1.00 95.50 101 SER A CA 1
ATOM 801 C C . SER A 1 101 ? -1.370 5.975 5.752 1.00 95.50 101 SER A C 1
ATOM 803 O O . SER A 1 101 ? -1.910 6.533 6.705 1.00 95.50 101 SER A O 1
ATOM 805 N N . ASP A 1 102 ? -0.742 4.809 5.869 1.00 92.56 102 ASP A N 1
ATOM 806 C CA . ASP A 1 102 ? -0.665 4.038 7.107 1.00 92.56 102 ASP A CA 1
ATOM 807 C C . ASP A 1 102 ? 0.160 4.774 8.171 1.00 92.56 102 ASP A C 1
ATOM 809 O O . ASP A 1 102 ? -0.263 4.885 9.318 1.00 92.56 102 ASP A O 1
ATOM 813 N N . MET A 1 103 ? 1.270 5.411 7.780 1.00 92.19 103 MET A N 1
ATOM 814 C CA . MET A 1 103 ? 2.050 6.273 8.670 1.00 92.19 103 MET A CA 1
ATOM 815 C C . MET A 1 103 ? 1.210 7.425 9.238 1.00 92.19 103 MET A C 1
ATOM 817 O O . MET A 1 103 ? 1.273 7.703 10.437 1.00 92.19 103 MET A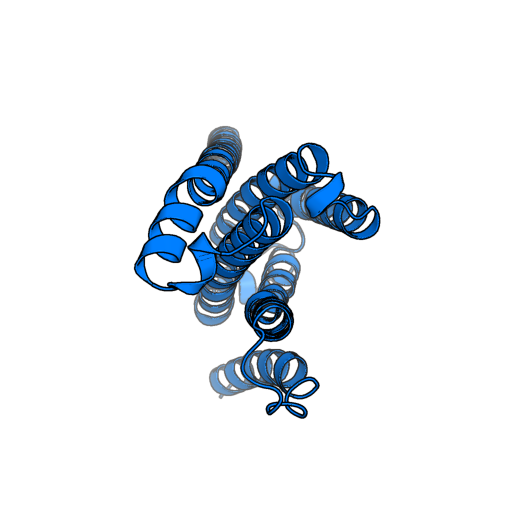 O 1
ATOM 821 N N . LEU A 1 104 ? 0.403 8.094 8.404 1.00 94.50 104 LEU A N 1
ATOM 822 C CA . LEU A 1 104 ? -0.478 9.169 8.868 1.00 94.50 104 LEU A CA 1
ATOM 823 C C . LEU A 1 104 ? -1.494 8.651 9.894 1.00 94.50 104 LEU A C 1
ATOM 825 O O . LEU A 1 104 ? -1.701 9.289 10.928 1.00 94.50 104 LEU A O 1
ATOM 829 N N . LEU A 1 105 ? -2.090 7.483 9.638 1.00 92.50 105 LEU A N 1
ATOM 830 C CA . LEU A 1 105 ? -3.034 6.847 10.555 1.00 92.50 105 LEU A CA 1
ATOM 831 C C . LEU A 1 105 ? -2.364 6.449 11.875 1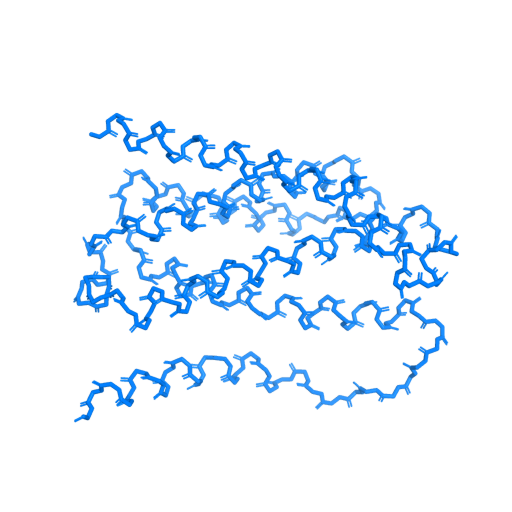.00 92.50 105 LEU A C 1
ATOM 833 O O . LEU A 1 105 ? -2.938 6.690 12.934 1.00 92.50 105 LEU A O 1
ATOM 837 N N . ILE A 1 106 ? -1.143 5.908 11.834 1.00 91.25 106 ILE A N 1
ATOM 838 C CA . ILE A 1 106 ? -0.340 5.570 13.019 1.00 91.25 106 ILE A CA 1
ATOM 839 C C . ILE A 1 106 ? -0.070 6.819 13.864 1.00 91.25 106 ILE A C 1
ATOM 841 O O . ILE A 1 106 ? -0.260 6.794 15.081 1.00 91.25 106 ILE A O 1
ATOM 845 N N . CYS A 1 107 ? 0.331 7.924 13.232 1.00 91.56 107 CYS A N 1
ATOM 846 C CA . CYS A 1 107 ? 0.577 9.192 13.916 1.00 91.56 107 CYS A CA 1
ATOM 847 C C . CYS A 1 107 ? -0.704 9.779 14.528 1.00 91.56 107 CYS A C 1
ATOM 849 O O . CYS A 1 107 ? -0.690 10.222 15.676 1.00 91.56 107 CYS A O 1
ATOM 851 N N . TYR A 1 108 ? -1.819 9.762 13.792 1.00 93.00 108 TYR A N 1
ATOM 852 C CA . TYR A 1 108 ? -3.093 10.320 14.253 1.00 93.00 108 TYR A CA 1
ATOM 853 C C . TYR A 1 108 ? -3.734 9.468 15.360 1.00 93.00 108 TYR A C 1
ATOM 855 O O . TYR A 1 108 ? -4.172 9.982 16.390 1.00 93.00 108 TYR A O 1
ATOM 863 N N . TYR A 1 109 ? -3.731 8.145 15.194 1.00 91.12 109 TYR A N 1
ATOM 864 C CA . TYR A 1 109 ? -4.292 7.174 16.134 1.00 91.12 109 TYR A CA 1
ATOM 865 C C . TYR A 1 109 ? -3.217 6.509 17.003 1.00 91.12 109 TYR A C 1
ATOM 867 O O . TYR A 1 109 ? -3.319 5.325 17.338 1.00 91.12 109 TYR A O 1
ATOM 875 N N . TRP A 1 110 ? -2.216 7.280 17.440 1.00 89.75 110 TRP A N 1
ATOM 876 C CA . TRP A 1 110 ? -1.065 6.777 18.200 1.00 89.75 110 TRP A CA 1
ATOM 877 C C . TRP A 1 110 ? -1.456 5.943 19.427 1.00 89.75 110 TRP A C 1
ATOM 879 O O . TRP A 1 110 ? -0.871 4.900 19.703 1.00 89.75 110 TRP A O 1
ATOM 889 N N . ARG A 1 111 ? -2.500 6.357 20.156 1.00 85.31 111 ARG A N 1
ATOM 890 C CA . ARG A 1 111 ? -2.989 5.627 21.342 1.00 85.31 111 ARG A CA 1
ATOM 891 C C . ARG A 1 111 ? -3.601 4.259 21.016 1.00 85.31 111 ARG A C 1
ATOM 893 O O . ARG A 1 111 ? -3.690 3.419 21.909 1.00 85.31 111 ARG A O 1
ATOM 900 N N . ALA A 1 112 ? -4.064 4.055 19.785 1.00 83.81 112 ALA A N 1
ATOM 901 C CA . ALA A 1 112 ? -4.704 2.818 19.357 1.00 83.81 112 ALA A CA 1
ATOM 902 C C . ALA A 1 112 ? -3.710 1.856 18.698 1.00 83.81 112 ALA A C 1
ATOM 904 O O . ALA A 1 112 ? -3.624 0.711 19.140 1.00 83.81 112 ALA A O 1
ATOM 905 N N . ILE A 1 113 ? -2.966 2.339 17.695 1.00 86.00 113 ILE A N 1
ATOM 906 C CA . ILE A 1 113 ? -2.133 1.529 16.784 1.00 86.00 113 ILE A CA 1
ATOM 907 C C . ILE A 1 113 ? -0.658 1.969 16.726 1.00 86.00 113 ILE A C 1
ATOM 909 O O . ILE A 1 113 ? 0.119 1.411 15.959 1.00 86.00 113 ILE A O 1
ATOM 913 N N . GLY A 1 114 ? -0.263 2.980 17.505 1.00 85.44 114 GLY A N 1
ATOM 914 C CA . GLY A 1 114 ? 1.085 3.547 17.470 1.00 85.44 114 GLY A CA 1
ATOM 915 C C . GLY A 1 114 ? 2.172 2.586 17.954 1.00 85.44 114 GLY A C 1
ATOM 916 O O . GLY A 1 114 ? 2.121 2.123 19.093 1.00 85.44 114 GLY A O 1
ATOM 917 N N . ASP A 1 115 ? 3.195 2.362 17.123 1.00 86.44 115 ASP A N 1
ATOM 918 C CA . ASP A 1 115 ? 4.439 1.682 17.500 1.00 86.44 115 ASP A CA 1
ATOM 919 C C . ASP A 1 115 ? 5.643 2.356 16.822 1.00 86.44 115 ASP A C 1
ATOM 921 O O . ASP A 1 115 ? 5.655 2.597 15.612 1.00 86.44 115 ASP A O 1
ATOM 925 N N . LYS A 1 116 ? 6.695 2.626 17.602 1.00 85.69 116 LYS A N 1
ATOM 926 C CA . LYS A 1 116 ? 7.953 3.198 17.102 1.00 85.69 116 LYS A CA 1
ATOM 927 C C . LYS A 1 116 ? 8.626 2.274 16.088 1.00 85.69 116 LYS A C 1
ATOM 929 O O . LYS A 1 116 ? 9.219 2.769 15.132 1.00 85.69 116 LYS A O 1
ATOM 934 N N . PHE A 1 117 ? 8.530 0.956 16.273 1.00 86.00 117 PHE A N 1
ATOM 935 C CA . PHE A 1 117 ? 9.109 -0.004 15.336 1.00 86.00 117 PHE A CA 1
ATOM 936 C C . PHE A 1 117 ? 8.400 0.029 13.982 1.00 86.00 117 PHE A C 1
ATOM 938 O O . PHE A 1 117 ? 9.082 -0.031 12.961 1.00 86.00 117 PHE A O 1
ATOM 945 N N . PHE A 1 118 ? 7.073 0.212 13.953 1.00 83.56 118 PHE A N 1
ATOM 946 C CA . PHE A 1 118 ? 6.340 0.390 12.696 1.00 83.56 118 PHE A CA 1
ATOM 947 C C . PHE A 1 118 ? 6.730 1.690 11.994 1.00 83.56 118 PHE A C 1
ATOM 949 O O . PHE A 1 118 ? 7.030 1.666 10.807 1.00 83.56 118 PHE A O 1
ATOM 956 N N . VAL A 1 119 ? 6.849 2.803 12.721 1.00 86.56 119 VAL A N 1
ATOM 957 C CA . VAL A 1 119 ? 7.296 4.072 12.118 1.00 86.56 119 VAL A CA 1
ATOM 958 C C . VAL A 1 119 ? 8.685 3.932 11.487 1.00 86.56 119 VAL A C 1
ATOM 960 O O . VAL A 1 119 ? 8.886 4.312 10.335 1.00 86.56 119 VAL A O 1
ATOM 963 N N . ILE A 1 120 ? 9.647 3.351 12.210 1.00 88.88 120 ILE A N 1
ATOM 964 C CA . ILE A 1 120 ? 11.008 3.144 11.690 1.00 88.88 120 ILE A CA 1
ATOM 965 C C . ILE A 1 120 ? 10.989 2.196 10.486 1.00 88.88 120 ILE A C 1
ATOM 967 O O . ILE A 1 120 ? 11.669 2.456 9.493 1.00 88.88 120 ILE A O 1
ATOM 971 N N . HIS A 1 121 ? 10.196 1.124 10.549 1.00 89.12 121 HIS A N 1
ATOM 972 C CA . HIS A 1 121 ? 10.035 0.177 9.452 1.00 89.12 121 HIS A CA 1
ATOM 973 C C . HIS A 1 121 ? 9.524 0.856 8.176 1.00 89.12 121 HIS A C 1
ATOM 975 O O . HIS A 1 121 ? 10.133 0.703 7.117 1.00 89.12 121 HIS A O 1
ATOM 981 N N . HIS A 1 122 ? 8.454 1.645 8.278 1.00 89.00 122 HIS A N 1
ATOM 982 C CA . HIS A 1 122 ? 7.868 2.347 7.137 1.00 89.00 122 HIS A CA 1
ATOM 983 C C . HIS A 1 122 ? 8.821 3.397 6.565 1.00 89.00 122 HIS A C 1
ATOM 985 O O . HIS A 1 122 ? 8.933 3.506 5.347 1.00 89.00 122 HIS A O 1
ATOM 991 N N . LEU A 1 123 ? 9.557 4.132 7.408 1.00 90.19 123 LEU A N 1
ATOM 992 C CA . LEU A 1 123 ? 10.580 5.077 6.942 1.00 90.19 123 LEU A CA 1
ATOM 993 C C . LEU A 1 123 ? 11.714 4.366 6.193 1.00 90.19 123 LEU A C 1
ATOM 995 O O . LEU A 1 123 ? 12.116 4.817 5.122 1.00 90.19 123 LEU A O 1
ATOM 999 N N . ALA A 1 124 ? 12.201 3.240 6.721 1.00 87.94 124 ALA A N 1
ATOM 1000 C CA . ALA A 1 124 ? 13.229 2.439 6.063 1.00 87.94 124 ALA A CA 1
ATOM 1001 C C . ALA A 1 124 ? 12.737 1.870 4.719 1.00 87.94 124 ALA A C 1
ATOM 1003 O O . ALA A 1 124 ? 13.474 1.896 3.733 1.00 87.94 124 ALA A O 1
ATOM 1004 N N . ALA A 1 125 ? 11.484 1.407 4.657 1.00 86.75 125 ALA A N 1
ATOM 1005 C CA . ALA A 1 125 ? 10.867 0.921 3.425 1.00 86.75 125 ALA A CA 1
ATOM 1006 C C . ALA A 1 125 ? 10.712 2.039 2.380 1.00 86.75 125 ALA A C 1
ATOM 1008 O O . ALA A 1 125 ? 11.122 1.863 1.234 1.00 86.75 125 ALA A O 1
ATOM 1009 N N . LEU A 1 126 ? 10.200 3.211 2.774 1.00 90.12 126 LEU A N 1
ATOM 1010 C CA . LEU A 1 126 ? 10.082 4.382 1.896 1.00 90.12 126 LEU A CA 1
ATOM 1011 C C . LEU A 1 126 ? 11.448 4.837 1.370 1.00 90.12 126 LEU A C 1
ATOM 1013 O O . LEU A 1 126 ? 11.577 5.160 0.190 1.00 90.12 126 LEU A O 1
ATOM 1017 N N . TYR A 1 127 ? 12.477 4.815 2.221 1.00 88.06 127 TYR A N 1
ATOM 1018 C CA . TYR A 1 127 ? 13.840 5.145 1.820 1.00 88.06 127 TYR A CA 1
ATOM 1019 C C . TYR A 1 127 ? 14.392 4.154 0.787 1.00 88.06 127 TYR A C 1
ATOM 1021 O O . TYR A 1 127 ? 14.950 4.572 -0.223 1.00 88.06 127 TYR A O 1
ATOM 1029 N N . ALA A 1 128 ? 14.181 2.848 0.972 1.00 85.00 128 ALA A N 1
ATOM 1030 C CA . ALA A 1 128 ? 14.577 1.846 -0.018 1.00 85.00 128 ALA A CA 1
ATOM 1031 C C . ALA A 1 128 ? 13.822 2.022 -1.351 1.00 85.00 128 ALA A C 1
ATOM 1033 O O . ALA A 1 128 ? 14.425 1.990 -2.424 1.00 85.00 128 ALA A O 1
ATOM 1034 N N . TYR A 1 129 ? 12.511 2.270 -1.298 1.00 87.56 129 TYR A N 1
ATOM 1035 C CA . TYR A 1 129 ? 11.684 2.465 -2.490 1.00 87.56 129 TYR A CA 1
ATOM 1036 C C . TYR A 1 129 ? 11.991 3.754 -3.248 1.00 87.56 129 TYR A C 1
ATOM 1038 O O . TYR A 1 129 ? 11.841 3.786 -4.471 1.00 87.56 129 TYR A O 1
ATOM 1046 N N . TYR A 1 130 ? 12.496 4.786 -2.572 1.00 86.69 130 TYR A N 1
ATOM 1047 C CA . TYR A 1 130 ? 12.989 5.988 -3.236 1.00 86.69 130 TYR A CA 1
ATOM 1048 C C . TYR A 1 130 ? 14.073 5.662 -4.273 1.00 86.69 130 TYR A C 1
ATOM 1050 O O . TYR A 1 130 ? 13.999 6.163 -5.394 1.00 86.69 130 TYR A O 1
ATOM 1058 N N . TYR A 1 131 ? 15.029 4.779 -3.965 1.00 81.44 131 TYR A N 1
ATOM 1059 C CA . TYR A 1 131 ? 16.070 4.366 -4.918 1.00 81.44 131 TYR A CA 1
ATOM 1060 C C . TYR A 1 131 ? 15.503 3.598 -6.117 1.00 81.44 131 TYR A C 1
ATOM 1062 O O . TYR A 1 131 ? 15.926 3.820 -7.254 1.00 81.44 131 TYR A O 1
ATOM 1070 N N . VAL A 1 132 ? 14.498 2.750 -5.887 1.00 82.56 132 VAL A N 1
ATOM 1071 C CA . VAL A 1 132 ? 13.829 1.991 -6.955 1.00 82.56 132 VAL A CA 1
ATOM 1072 C C . VAL A 1 132 ? 13.083 2.934 -7.904 1.00 82.56 132 VAL A C 1
ATOM 1074 O O . VAL A 1 132 ? 13.149 2.772 -9.120 1.00 82.56 132 VAL A O 1
ATOM 1077 N N . LEU A 1 133 ? 12.402 3.953 -7.375 1.00 84.00 133 LEU A N 1
ATOM 1078 C CA . LEU A 1 133 ? 11.630 4.898 -8.186 1.00 84.00 133 LEU A CA 1
ATOM 1079 C C . LEU A 1 133 ? 12.514 5.935 -8.894 1.00 84.00 133 LEU A C 1
ATOM 1081 O O . LEU A 1 133 ? 12.282 6.214 -10.071 1.00 84.00 133 LEU A O 1
ATOM 1085 N N . SER A 1 134 ? 13.521 6.481 -8.205 1.00 79.31 134 SER A N 1
ATOM 1086 C CA . SER A 1 134 ? 14.375 7.557 -8.732 1.00 79.31 134 SER A CA 1
ATOM 1087 C C . SER A 1 134 ? 15.490 7.050 -9.646 1.00 79.31 134 SER A C 1
ATOM 1089 O O . SER A 1 134 ? 15.709 7.626 -10.709 1.00 79.31 134 SER A O 1
ATOM 1091 N N . ILE A 1 135 ? 16.165 5.961 -9.266 1.00 77.31 135 ILE A N 1
ATOM 1092 C CA . ILE A 1 135 ? 17.333 5.431 -9.988 1.00 77.31 135 ILE A CA 1
ATOM 1093 C C . ILE A 1 135 ? 16.961 4.202 -10.827 1.00 77.31 135 ILE A C 1
ATOM 1095 O O . ILE A 1 135 ? 17.614 3.921 -11.825 1.00 77.31 135 ILE A O 1
ATOM 1099 N N . GLY A 1 136 ? 15.884 3.486 -10.482 1.00 70.25 136 GLY A N 1
ATOM 1100 C CA . GLY A 1 136 ? 15.514 2.242 -11.172 1.00 70.25 136 GLY A CA 1
ATOM 1101 C C . GLY A 1 136 ? 16.361 1.040 -10.766 1.00 70.25 136 GLY A C 1
ATOM 1102 O O . GLY A 1 136 ? 16.336 0.032 -11.458 1.00 70.25 136 GLY A O 1
ATOM 1103 N N . MET A 1 137 ? 17.101 1.142 -9.662 1.00 71.38 137 MET A N 1
ATOM 1104 C CA . MET A 1 137 ? 18.030 0.112 -9.211 1.00 71.38 137 MET A CA 1
ATOM 1105 C C . MET A 1 137 ? 17.319 -0.960 -8.371 1.00 71.38 137 MET A C 1
ATOM 1107 O O . MET A 1 137 ? 16.446 -0.639 -7.562 1.00 71.38 137 MET A O 1
ATOM 1111 N N . LEU A 1 138 ? 17.744 -2.220 -8.513 1.00 72.00 138 LEU A N 1
ATOM 1112 C CA . LEU A 1 138 ? 17.273 -3.378 -7.730 1.00 72.00 138 LEU A CA 1
ATOM 1113 C C . LEU A 1 138 ? 15.753 -3.676 -7.818 1.00 72.00 138 LEU A C 1
ATOM 1115 O O . LEU A 1 138 ? 15.150 -4.061 -6.805 1.00 72.00 138 LEU A O 1
ATOM 1119 N N . PRO A 1 139 ? 15.105 -3.564 -8.994 1.00 72.19 139 PRO A N 1
ATOM 1120 C CA . PRO A 1 139 ? 13.664 -3.787 -9.120 1.00 72.19 139 PRO A CA 1
ATOM 1121 C C . PRO A 1 139 ? 13.257 -5.221 -8.756 1.00 72.19 139 PRO A C 1
ATOM 1123 O O . PRO A 1 139 ? 12.228 -5.432 -8.112 1.00 72.19 139 PRO A O 1
ATOM 1126 N N . TYR A 1 140 ? 14.098 -6.207 -9.072 1.00 67.25 140 TYR A N 1
ATOM 1127 C CA . TYR A 1 140 ? 13.857 -7.602 -8.719 1.00 67.25 140 TYR A CA 1
ATOM 1128 C C . TYR A 1 140 ? 13.793 -7.826 -7.201 1.00 67.25 140 TYR A C 1
ATOM 1130 O O . TYR A 1 140 ? 12.894 -8.503 -6.698 1.00 67.25 140 TYR A O 1
ATOM 1138 N N . PHE A 1 141 ? 14.720 -7.226 -6.449 1.00 71.88 141 PHE A N 1
ATOM 1139 C CA . PHE A 1 141 ? 14.768 -7.355 -4.991 1.00 71.88 141 PHE A CA 1
ATOM 1140 C C . PHE A 1 141 ? 13.605 -6.632 -4.316 1.00 71.88 141 PHE A C 1
ATOM 1142 O O . PHE A 1 141 ? 13.039 -7.157 -3.356 1.00 71.88 141 PHE A O 1
ATOM 1149 N N . ALA A 1 142 ? 13.211 -5.467 -4.839 1.00 73.56 142 ALA A N 1
ATOM 1150 C CA . ALA A 1 142 ? 12.014 -4.768 -4.384 1.00 73.56 142 ALA A CA 1
ATOM 1151 C C . ALA A 1 142 ? 10.769 -5.645 -4.575 1.00 73.56 142 ALA A C 1
ATOM 1153 O O . ALA A 1 142 ? 10.001 -5.851 -3.636 1.00 73.56 142 ALA A O 1
ATOM 1154 N N . ASN A 1 143 ? 10.625 -6.248 -5.758 1.00 75.75 143 ASN A N 1
ATOM 1155 C CA . ASN A 1 143 ? 9.519 -7.143 -6.066 1.00 75.75 143 ASN A CA 1
ATOM 1156 C C . ASN A 1 143 ? 9.512 -8.389 -5.160 1.00 75.75 143 ASN A C 1
ATOM 1158 O O . ASN A 1 143 ? 8.481 -8.752 -4.599 1.00 75.75 143 ASN A O 1
ATOM 1162 N N . PHE A 1 144 ? 10.674 -9.007 -4.938 1.00 70.81 144 PHE A N 1
ATOM 1163 C CA . PHE A 1 144 ? 10.809 -10.154 -4.038 1.00 70.81 144 PHE A CA 1
ATOM 1164 C C . PHE A 1 144 ? 10.481 -9.804 -2.579 1.00 70.81 144 PHE A C 1
ATOM 1166 O O . PHE A 1 144 ? 9.814 -10.574 -1.888 1.00 70.81 144 PHE A O 1
ATOM 1173 N N . ARG A 1 145 ? 10.894 -8.626 -2.096 1.00 78.62 145 ARG A N 1
ATOM 1174 C CA . ARG A 1 145 ? 10.550 -8.165 -0.745 1.00 78.62 145 ARG A CA 1
ATOM 1175 C C . ARG A 1 145 ? 9.046 -7.955 -0.589 1.00 78.62 145 ARG A C 1
ATOM 1177 O O . ARG A 1 145 ? 8.507 -8.310 0.459 1.00 78.62 145 ARG A O 1
ATOM 1184 N N . LEU A 1 146 ? 8.379 -7.412 -1.601 1.00 70.38 146 LEU A N 1
ATOM 1185 C CA . LEU A 1 146 ? 6.931 -7.208 -1.595 1.00 70.38 146 LEU A CA 1
ATOM 1186 C C . LEU A 1 146 ? 6.151 -8.534 -1.583 1.00 70.38 146 LEU A C 1
ATOM 1188 O O . LEU A 1 146 ? 5.102 -8.614 -0.954 1.00 70.38 146 LEU A O 1
ATOM 1192 N N . VAL A 1 147 ? 6.694 -9.620 -2.146 1.00 68.81 147 VAL A N 1
ATOM 1193 C CA . VAL A 1 147 ? 6.112 -10.968 -1.973 1.00 68.81 147 VAL A CA 1
ATOM 1194 C C . VAL A 1 147 ? 6.063 -11.380 -0.496 1.00 68.81 147 VAL A C 1
ATOM 1196 O O . VAL A 1 147 ? 5.125 -12.059 -0.082 1.00 68.81 147 VAL A O 1
ATOM 1199 N N . ALA A 1 148 ? 7.023 -10.951 0.331 1.00 65.19 148 ALA A N 1
ATOM 1200 C CA . ALA A 1 148 ? 7.006 -11.265 1.761 1.00 65.19 148 ALA A CA 1
ATOM 1201 C C . ALA A 1 148 ? 5.834 -10.595 2.514 1.00 65.19 148 ALA A C 1
ATOM 1203 O O . ALA A 1 148 ? 5.417 -11.105 3.558 1.00 65.19 148 ALA A O 1
ATOM 1204 N N . GLU A 1 149 ? 5.238 -9.530 1.960 1.00 66.88 149 GLU A N 1
ATOM 1205 C CA . GLU A 1 149 ? 4.026 -8.899 2.509 1.00 66.88 149 GLU A CA 1
ATOM 1206 C C . GLU A 1 149 ? 2.795 -9.813 2.423 1.00 66.88 149 GLU A C 1
ATOM 1208 O O . GLU A 1 149 ? 1.875 -9.665 3.220 1.00 66.88 149 GLU A O 1
ATOM 1213 N N . LEU A 1 150 ? 2.784 -10.850 1.569 1.00 68.25 150 LEU A N 1
ATOM 1214 C CA . LEU A 1 150 ? 1.700 -11.851 1.542 1.00 68.25 150 LEU A CA 1
ATOM 1215 C C . LEU A 1 150 ? 1.552 -12.639 2.855 1.00 68.25 150 LEU A C 1
ATOM 1217 O O . LEU A 1 150 ? 0.581 -13.376 3.025 1.00 68.25 150 LEU A O 1
ATOM 1221 N N . SER A 1 151 ? 2.492 -12.504 3.791 1.00 64.19 151 SER A N 1
ATOM 1222 C CA . SER A 1 151 ? 2.367 -13.060 5.141 1.00 64.19 151 SER A CA 1
ATOM 1223 C C . SER A 1 151 ? 1.504 -12.201 6.083 1.00 64.19 151 SER A C 1
ATOM 1225 O O . SER A 1 151 ? 0.947 -12.732 7.048 1.00 64.19 151 SER A O 1
ATOM 1227 N N . THR A 1 152 ? 1.317 -10.913 5.776 1.00 67.94 152 THR A N 1
ATOM 1228 C CA . THR A 1 152 ? 0.550 -9.931 6.563 1.00 67.94 152 THR A CA 1
ATOM 1229 C C . THR A 1 152 ? -0.916 -10.333 6.797 1.00 67.94 152 THR A C 1
ATOM 1231 O O . THR A 1 152 ? -1.357 -10.260 7.947 1.00 67.94 152 THR A O 1
ATOM 1234 N N . PRO A 1 153 ? -1.669 -10.866 5.807 1.00 52.47 153 PRO A N 1
ATOM 1235 C CA . PRO A 1 153 ? -3.016 -11.402 6.027 1.00 52.47 153 PRO A CA 1
ATOM 1236 C C . PRO A 1 153 ? -3.071 -12.467 7.132 1.00 52.47 153 PRO A C 1
ATOM 1238 O O . PRO A 1 153 ? -3.951 -12.438 7.990 1.00 52.47 153 PRO A O 1
ATOM 1241 N N . CYS A 1 154 ? -2.100 -13.384 7.157 1.00 55.22 154 CYS A N 1
ATOM 1242 C CA . CYS A 1 154 ? -2.056 -14.470 8.136 1.00 55.22 154 CYS A CA 1
ATOM 1243 C C . CYS A 1 154 ? -1.696 -13.971 9.545 1.00 55.22 154 CYS A C 1
ATOM 1245 O O . CYS A 1 154 ? -2.226 -14.476 10.536 1.00 55.22 154 CYS A O 1
ATOM 1247 N N . VAL A 1 155 ? -0.809 -12.975 9.649 1.00 54.78 155 VAL A N 1
ATOM 1248 C CA . VAL A 1 155 ? -0.454 -12.343 10.932 1.00 54.78 155 VAL A CA 1
ATOM 1249 C C . VAL A 1 155 ? -1.635 -11.543 11.485 1.00 54.78 155 VAL A C 1
ATOM 1251 O O . VAL A 1 155 ? -1.956 -11.661 12.669 1.00 54.78 155 VAL A O 1
ATOM 1254 N N . ASN A 1 156 ? -2.326 -10.789 10.631 1.00 59.56 156 ASN A N 1
ATOM 1255 C CA . ASN A 1 156 ? -3.469 -9.978 11.035 1.00 59.56 156 ASN A CA 1
ATOM 1256 C C . ASN A 1 156 ? -4.660 -10.837 11.478 1.00 59.56 156 ASN A C 1
ATOM 1258 O O . ASN A 1 156 ? -5.229 -10.570 12.535 1.00 59.56 156 ASN A O 1
ATOM 1262 N N . GLN A 1 157 ? -4.979 -11.916 10.753 1.00 54.78 157 GLN A N 1
ATOM 1263 C CA . GLN A 1 157 ? -6.054 -12.844 11.130 1.00 54.78 157 GLN A CA 1
ATOM 1264 C C . GLN A 1 157 ? -5.834 -13.481 12.510 1.00 54.78 157 GLN A C 1
ATOM 1266 O O . GLN A 1 157 ? -6.785 -13.601 13.282 1.00 54.78 157 GLN A O 1
ATOM 1271 N N . ARG A 1 158 ? -4.588 -13.828 12.871 1.00 49.25 158 ARG A N 1
ATOM 1272 C CA . ARG A 1 158 ? -4.257 -14.380 14.198 1.00 49.25 158 ARG A CA 1
ATOM 1273 C C . ARG A 1 158 ? -4.644 -13.431 15.335 1.00 49.25 158 ARG A C 1
ATOM 1275 O O . ARG A 1 158 ? -5.145 -13.878 16.364 1.00 49.25 158 ARG A O 1
ATOM 1282 N N . ASN A 1 159 ? -4.421 -12.133 15.156 1.00 50.22 159 ASN A N 1
ATOM 1283 C CA . ASN A 1 159 ? -4.737 -11.148 16.185 1.00 50.22 159 ASN A CA 1
ATOM 1284 C C . ASN A 1 159 ? -6.233 -10.807 16.218 1.00 50.22 159 ASN A C 1
ATOM 1286 O O . ASN A 1 159 ? -6.768 -10.559 17.294 1.00 50.22 159 ASN A O 1
ATOM 1290 N N . THR A 1 160 ? -6.921 -10.864 15.074 1.00 50.31 160 THR A N 1
ATOM 1291 C CA . THR A 1 160 ? -8.381 -10.716 14.995 1.00 50.31 160 THR A CA 1
ATOM 1292 C C . THR A 1 160 ? -9.112 -11.850 15.718 1.00 50.31 160 THR A C 1
ATOM 1294 O O . THR A 1 160 ? -10.046 -11.596 16.474 1.00 50.31 160 THR A O 1
ATOM 1297 N N . VAL A 1 161 ? -8.649 -13.098 15.566 1.00 46.19 161 VAL A N 1
ATOM 1298 C CA . VAL A 1 161 ? -9.193 -14.253 16.307 1.00 46.19 161 VAL A CA 1
ATOM 1299 C C . VAL A 1 161 ? -8.946 -14.114 17.812 1.00 46.19 161 VAL A C 1
ATOM 1301 O O . VAL A 1 161 ? -9.828 -14.430 18.599 1.00 46.19 161 VAL A O 1
ATOM 1304 N N . HIS A 1 162 ? -7.801 -13.562 18.233 1.00 45.03 162 HIS A N 1
ATOM 1305 C CA . HIS A 1 162 ? -7.542 -13.272 19.650 1.00 45.03 162 HIS A CA 1
ATOM 1306 C C . HIS A 1 162 ? -8.439 -12.177 20.253 1.00 45.03 162 HIS A C 1
ATOM 1308 O O . HIS A 1 162 ? -8.522 -12.084 21.476 1.00 45.03 162 HIS A O 1
ATOM 1314 N N . GLN A 1 163 ? -9.100 -11.360 19.430 1.00 42.03 163 GLN A N 1
ATOM 1315 C CA . GLN A 1 163 ? -10.023 -10.306 19.869 1.00 42.03 163 GLN A CA 1
ATOM 1316 C C . GLN A 1 163 ? -11.496 -10.755 19.864 1.00 42.03 163 GLN A C 1
ATOM 1318 O O . GLN A 1 163 ? -12.345 -10.052 20.412 1.00 42.03 163 GLN A O 1
ATOM 1323 N N . SER A 1 164 ? -11.803 -11.926 19.293 1.00 36.94 164 SER A N 1
ATOM 1324 C CA . SER A 1 164 ? -13.104 -12.589 19.422 1.00 36.94 164 SER A CA 1
ATOM 1325 C C . SER A 1 164 ? -13.151 -13.370 20.745 1.00 36.94 164 SER A C 1
ATOM 1327 O O . SER A 1 164 ? -12.260 -14.185 20.984 1.00 36.94 164 SER A O 1
ATOM 1329 N N . PRO A 1 165 ? -14.172 -13.192 21.606 1.00 41.72 165 PRO A N 1
ATOM 1330 C CA . PRO A 1 165 ? -14.344 -14.022 22.801 1.00 41.72 165 PRO A CA 1
ATOM 1331 C C . PRO A 1 165 ? -14.678 -15.489 22.475 1.00 41.72 165 PRO A C 1
ATOM 1333 O O . PRO A 1 165 ? -14.696 -16.331 23.369 1.00 41.72 165 PRO A O 1
ATOM 1336 N N . GLU A 1 166 ? -14.920 -15.806 21.203 1.00 44.91 166 GLU A N 1
ATOM 1337 C CA . GLU A 1 166 ? -15.304 -17.129 20.731 1.00 44.91 166 GLU A CA 1
ATOM 1338 C C . GLU A 1 166 ? -14.207 -17.681 19.803 1.00 44.91 166 GLU A C 1
ATOM 1340 O O . GLU A 1 166 ? -13.952 -17.105 18.742 1.00 44.91 166 GLU A O 1
ATOM 1345 N N . ASN A 1 167 ? -13.596 -18.800 20.224 1.00 37.09 167 ASN A N 1
ATOM 1346 C CA . ASN A 1 167 ? -12.708 -19.735 19.499 1.00 37.09 167 ASN A CA 1
ATOM 1347 C C . ASN A 1 167 ? -11.225 -19.763 19.913 1.00 37.09 167 ASN A C 1
ATOM 1349 O O . ASN A 1 167 ? -10.328 -19.219 19.270 1.00 37.09 167 ASN A O 1
ATOM 1353 N N . CYS A 1 168 ? -10.970 -20.551 20.961 1.00 35.09 168 CYS A N 1
ATOM 1354 C CA . CYS A 1 168 ? -9.658 -21.004 21.411 1.00 35.09 168 CYS A CA 1
ATOM 1355 C C . CYS A 1 168 ? -9.307 -22.372 20.790 1.00 35.09 168 CYS A C 1
ATOM 1357 O O . CYS A 1 168 ? -9.208 -23.350 21.518 1.00 35.09 168 CYS A O 1
ATOM 1359 N N . GLU A 1 169 ? -9.145 -22.496 19.463 1.00 37.91 169 GLU A N 1
ATOM 1360 C CA . GLU A 1 169 ? -8.715 -23.793 18.893 1.00 37.91 169 GLU A CA 1
ATOM 1361 C C . GLU A 1 169 ? -8.084 -23.745 17.484 1.00 37.91 169 GLU A C 1
ATOM 1363 O O . GLU A 1 169 ? -8.508 -24.429 16.562 1.00 37.91 169 GLU A O 1
ATOM 1368 N N . SER A 1 170 ? -7.021 -22.962 17.270 1.00 37.69 170 SER A N 1
ATOM 1369 C CA . SER A 1 170 ? -6.129 -23.222 16.115 1.00 37.69 170 SER A CA 1
ATOM 1370 C C . SER A 1 170 ? -4.693 -22.747 16.350 1.00 37.69 170 SER A C 1
ATOM 1372 O O . SER A 1 170 ? -4.113 -21.931 15.635 1.00 37.69 170 SER A O 1
ATOM 1374 N N . ARG A 1 171 ? -4.069 -23.291 17.395 1.00 40.97 171 ARG A N 1
ATOM 1375 C CA . ARG A 1 171 ? -2.606 -23.264 17.529 1.00 40.97 171 ARG A CA 1
ATOM 1376 C C . ARG A 1 171 ? -2.022 -24.316 16.569 1.00 40.97 171 ARG A C 1
ATOM 1378 O O . ARG A 1 171 ? -2.639 -25.357 16.393 1.00 40.97 171 ARG A O 1
ATOM 1385 N N . HIS A 1 172 ? -0.840 -24.051 15.999 1.00 35.06 172 HIS A N 1
ATOM 1386 C CA . HIS A 1 172 ? 0.040 -24.968 15.224 1.00 35.06 172 HIS A CA 1
ATOM 1387 C C . HIS A 1 172 ? 0.204 -24.773 13.693 1.00 35.06 172 HIS A C 1
ATOM 1389 O O . HIS A 1 172 ? 0.793 -25.630 13.041 1.00 35.06 172 HIS A O 1
ATOM 1395 N N . GLY A 1 173 ? -0.160 -23.628 13.098 1.00 35.34 173 GLY A N 1
ATOM 1396 C CA . GLY A 1 173 ? 0.147 -23.339 11.673 1.00 35.34 173 GLY A CA 1
ATOM 1397 C C . GLY A 1 173 ? 1.378 -22.452 11.389 1.00 35.34 173 GLY A C 1
ATOM 1398 O O . GLY A 1 173 ? 1.812 -22.319 10.244 1.00 35.34 173 GLY A O 1
ATOM 1399 N N . PHE A 1 174 ? 1.942 -21.811 12.416 1.00 38.69 174 PHE A N 1
ATOM 1400 C CA . PHE A 1 174 ? 2.589 -20.495 12.278 1.00 38.69 174 PHE A CA 1
ATOM 1401 C C . PHE A 1 174 ? 4.011 -20.476 11.674 1.00 38.69 174 PHE A C 1
ATOM 1403 O O . PHE A 1 174 ? 4.457 -19.427 11.228 1.00 38.69 174 PHE A O 1
ATOM 1410 N N . ILE A 1 175 ? 4.722 -21.605 11.585 1.00 34.22 175 ILE A N 1
ATOM 1411 C CA . ILE A 1 175 ? 6.091 -21.646 11.009 1.00 34.22 175 ILE A CA 1
ATOM 1412 C C . ILE A 1 175 ? 6.095 -22.176 9.562 1.00 34.22 175 ILE A C 1
ATOM 1414 O O . ILE A 1 175 ? 7.075 -22.033 8.832 1.00 34.22 175 ILE A O 1
ATOM 1418 N N . ARG A 1 176 ? 4.976 -22.736 9.084 1.00 32.47 176 ARG A N 1
ATOM 1419 C CA . ARG A 1 176 ? 4.925 -23.337 7.745 1.00 32.47 176 ARG A CA 1
ATOM 1420 C C . ARG A 1 176 ? 4.694 -22.328 6.623 1.00 32.47 176 ARG A C 1
ATOM 1422 O O . ARG A 1 176 ? 5.237 -22.544 5.553 1.00 32.47 176 ARG A O 1
ATOM 1429 N N . ILE A 1 177 ? 3.961 -21.232 6.836 1.00 40.00 177 ILE A N 1
ATOM 1430 C CA . ILE A 1 177 ? 3.462 -20.388 5.729 1.00 40.00 177 ILE A CA 1
ATOM 1431 C C . ILE A 1 177 ? 4.539 -19.462 5.138 1.00 40.00 177 ILE A C 1
ATOM 1433 O O . ILE A 1 177 ? 4.655 -19.388 3.916 1.00 40.00 177 ILE A O 1
ATOM 1437 N N . SER A 1 178 ? 5.391 -18.831 5.954 1.00 34.09 178 SER A N 1
ATOM 1438 C CA . SER A 1 178 ? 6.504 -18.004 5.445 1.00 34.09 178 SER A CA 1
ATOM 1439 C C . SER A 1 178 ? 7.533 -18.841 4.673 1.00 34.09 178 SER A C 1
ATOM 1441 O O . SER A 1 178 ? 7.995 -18.441 3.607 1.00 34.09 178 SER A O 1
ATOM 1443 N N . SER A 1 179 ? 7.803 -20.063 5.145 1.00 34.84 179 SER A N 1
ATOM 1444 C CA . SER A 1 179 ? 8.632 -21.042 4.429 1.00 34.84 179 SER A CA 1
ATOM 1445 C C . SER A 1 179 ? 7.942 -21.627 3.187 1.00 34.84 179 SER A C 1
ATOM 1447 O O . SER A 1 179 ? 8.627 -22.051 2.258 1.00 34.84 179 SER A O 1
ATOM 1449 N N . PHE A 1 180 ? 6.605 -21.659 3.138 1.00 39.00 180 PHE A N 1
ATOM 1450 C CA . PHE A 1 180 ? 5.846 -22.204 2.007 1.00 39.00 180 PHE A CA 1
ATOM 1451 C C . PHE A 1 180 ? 5.798 -21.238 0.820 1.00 39.00 180 PHE A C 1
ATOM 1453 O O . PHE A 1 180 ? 5.950 -21.678 -0.314 1.00 39.00 180 PHE A O 1
ATOM 1460 N N . GLN A 1 181 ? 5.649 -19.931 1.061 1.00 44.16 181 GLN A N 1
ATOM 1461 C CA . GLN A 1 181 ? 5.584 -18.931 -0.015 1.00 44.16 181 GLN A CA 1
ATOM 1462 C C . GLN A 1 181 ? 6.931 -18.785 -0.742 1.00 44.16 181 GLN A C 1
ATOM 1464 O O . GLN A 1 181 ? 6.972 -18.828 -1.969 1.00 44.16 181 GLN A O 1
ATOM 1469 N N . VAL A 1 182 ? 8.049 -18.748 -0.003 1.00 46.91 182 VAL A N 1
ATOM 1470 C CA . VAL A 1 182 ? 9.400 -18.715 -0.596 1.00 46.91 182 VAL A CA 1
ATOM 1471 C C . VAL A 1 182 ? 9.700 -20.005 -1.368 1.00 46.91 182 VAL A C 1
ATOM 1473 O O . VAL A 1 182 ? 10.187 -19.946 -2.496 1.00 46.91 182 VAL A O 1
ATOM 1476 N N . LYS A 1 183 ? 9.343 -21.179 -0.824 1.00 43.47 183 LYS A N 1
ATOM 1477 C CA . LYS A 1 183 ? 9.522 -22.464 -1.524 1.00 43.47 183 LYS A CA 1
ATOM 1478 C C . LYS A 1 183 ? 8.659 -22.590 -2.779 1.00 43.47 183 LYS A C 1
ATOM 1480 O O . LYS A 1 183 ? 9.128 -23.159 -3.757 1.00 43.47 183 LYS A O 1
ATOM 1485 N N . LYS A 1 184 ? 7.431 -22.063 -2.785 1.00 47.16 184 LYS A N 1
ATOM 1486 C CA . LYS A 1 184 ? 6.533 -22.138 -3.948 1.00 47.16 184 LYS A CA 1
ATOM 1487 C C . LYS A 1 184 ? 6.975 -21.194 -5.067 1.00 47.16 184 LYS A C 1
ATOM 1489 O O . LYS A 1 184 ? 6.954 -21.595 -6.222 1.00 47.16 184 LYS A O 1
ATOM 1494 N N . VAL A 1 185 ? 7.460 -19.996 -4.735 1.00 47.97 185 VAL A N 1
ATOM 1495 C CA . VAL A 1 185 ? 8.041 -19.058 -5.715 1.00 47.97 185 VAL A CA 1
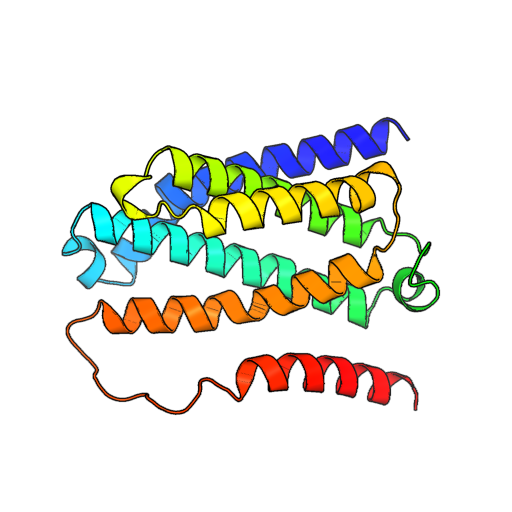ATOM 1496 C C . VAL A 1 185 ? 9.349 -19.597 -6.307 1.00 47.97 185 VAL A C 1
ATOM 1498 O O . VAL A 1 185 ? 9.539 -19.524 -7.518 1.00 47.97 185 VAL A O 1
ATOM 1501 N N . LEU A 1 186 ? 10.215 -20.215 -5.492 1.00 50.72 186 LEU A N 1
ATOM 1502 C CA . LEU A 1 186 ? 11.418 -20.896 -5.991 1.00 50.72 186 LEU A CA 1
ATOM 1503 C C . LEU A 1 186 ? 11.065 -22.123 -6.853 1.00 50.72 186 LEU A C 1
ATOM 1505 O O . LEU A 1 186 ? 11.620 -22.288 -7.933 1.00 50.72 186 LEU A O 1
ATOM 1509 N N . SER A 1 187 ? 10.085 -22.934 -6.439 1.00 46.56 187 SER A N 1
ATOM 1510 C CA . SER A 1 187 ? 9.614 -24.106 -7.195 1.00 46.56 187 SER A CA 1
ATOM 1511 C C . SER A 1 187 ? 8.947 -23.746 -8.528 1.00 46.56 187 SER A C 1
ATOM 1513 O O . SER A 1 187 ? 9.105 -24.487 -9.494 1.00 46.56 187 SER A O 1
ATOM 1515 N N . LEU A 1 188 ? 8.227 -22.621 -8.610 1.00 48.88 188 LEU A N 1
ATOM 1516 C CA . LEU A 1 188 ? 7.618 -22.136 -9.855 1.00 48.88 188 LEU A CA 1
ATOM 1517 C C . LEU A 1 188 ? 8.669 -21.662 -10.872 1.00 48.88 188 LEU A C 1
ATOM 1519 O O . LEU A 1 188 ? 8.446 -21.788 -12.073 1.00 48.88 188 LEU A O 1
ATOM 1523 N N . LYS A 1 189 ? 9.825 -21.166 -10.411 1.00 50.16 189 LYS A N 1
ATOM 1524 C CA . LYS A 1 189 ? 10.954 -20.817 -11.289 1.00 50.16 189 LYS A CA 1
ATOM 1525 C C . LYS A 1 189 ? 11.744 -22.030 -11.782 1.00 50.16 189 LYS A C 1
ATOM 1527 O O . LYS A 1 189 ? 12.255 -21.984 -12.895 1.00 50.16 189 LYS A O 1
ATOM 1532 N N . GLU A 1 190 ? 11.839 -23.101 -10.995 1.00 51.72 190 GLU A N 1
ATOM 1533 C CA . GLU A 1 190 ? 12.435 -24.372 -11.448 1.00 51.72 190 GLU A CA 1
ATOM 1534 C C . GLU A 1 190 ? 11.577 -25.033 -12.545 1.00 51.72 190 GLU A C 1
ATOM 1536 O O . GLU A 1 190 ? 12.116 -25.545 -13.516 1.00 51.72 190 GLU A O 1
ATOM 1541 N N . LEU A 1 191 ? 10.245 -24.921 -12.459 1.00 46.28 191 LEU A N 1
ATOM 1542 C CA . LEU A 1 191 ? 9.302 -25.413 -13.478 1.00 46.28 191 LEU A CA 1
ATOM 1543 C C . LEU A 1 191 ? 9.355 -24.661 -14.818 1.00 46.28 191 LEU A C 1
ATOM 1545 O O . LEU A 1 191 ? 8.914 -25.205 -15.821 1.00 46.28 191 LEU A O 1
ATOM 1549 N N . LYS A 1 192 ? 9.872 -23.427 -14.841 1.00 46.88 192 LYS A N 1
ATOM 1550 C CA . LYS A 1 192 ? 10.098 -22.651 -16.073 1.00 46.88 192 LYS A CA 1
ATOM 1551 C C . LYS A 1 192 ? 11.484 -22.869 -16.696 1.00 46.88 192 LYS A C 1
ATOM 1553 O O . LYS A 1 192 ? 11.725 -22.378 -17.792 1.00 46.88 192 LYS A O 1
ATOM 1558 N N . ARG A 1 193 ? 12.407 -23.533 -15.987 1.00 48.41 193 ARG A N 1
ATOM 1559 C CA . ARG A 1 193 ? 13.774 -23.822 -16.460 1.00 48.41 193 ARG A CA 1
ATOM 1560 C C . ARG A 1 193 ? 13.921 -25.202 -17.121 1.00 48.41 193 ARG A C 1
ATOM 1562 O O . ARG A 1 193 ? 15.026 -25.527 -17.548 1.00 48.41 193 ARG A O 1
ATOM 1569 N N . VAL A 1 194 ? 12.840 -25.982 -17.199 1.00 40.72 194 VAL A N 1
ATOM 1570 C CA . VAL A 1 194 ? 12.729 -27.269 -17.916 1.00 40.72 194 VAL A CA 1
ATOM 1571 C C . VAL A 1 194 ? 11.875 -27.062 -19.157 1.00 40.72 194 VAL A C 1
ATOM 1573 O O . VAL A 1 194 ? 12.239 -27.630 -20.208 1.00 40.72 194 VAL A O 1
#

Foldseek 3Di:
DVVLLVVLLVLLQVLLVVLLCQLPPVQLVVCVVPPVCLVVDDPLVNSLSSLLVSLLVLLVVLLVLLLCCLQPVVQCVVDQFQGDLSSLSSSLSSVNSNLVNSLVSCVVSVVRRHDPVSNVVSVVSNVVSCCCNPVVGRSNVSSVVSNLSNCSNVVSVVVVVVVDPDDPDDPDDNPVPSVVSVVVSVVSVVVVVD

Radius of gyration: 18.17 Å; chains: 1; bounding box: 42×41×42 Å

Sequence (194 aa):
MENFSALVLSIAATSFVTFQCLFHFVSPWISAQFFPGYHRLSPRHTIEWNSRTVSTLHALIVGLFCLYILLHDDAVNEDPVWGDPSLVKINVAITCGYLLSDMLLICYYWRAIGDKFFVIHHLAALYAYYYVLSIGMLPYFANFRLVAELSTPCVNQRNTVHQSPENCESRHGFIRISSFQVKKVLSLKELKRV

Organism: NCBI:txid62062

InterPro domains:
  IPR006634 TRAM/LAG1/CLN8 homology domain [PF03798] (48-167)
  IPR006634 TRAM/LAG1/CLN8 homology domain [PS50922] (44-194)
  IPR006634 TRAM/LAG1/CLN8 homology domain [SM00724] (44-186)
  IPR050846 TLC domain-containing [PTHR13439] (10-163)

pLDDT: mean 74.82, std 18.34, range [32.47, 97.12]

Secondary structure (DSSP, 8-state):
-HHHHHHHHHHHHHHHHHHHHIIIIIHHHHHHHH-GGGGGS-HHHHHHHHHHHHHHHHHHHHHHHHHHHHHH-HHHHH-TTTS--HHHHHHHHHHHHHHHHHHHHHHHTHHHH--HHHHHHHHHHHHHHHHHHHT---HHHHHHHHHGGGGHHHHHHHHHHHHSSS-----S-TTHHHHHHHHHHHHHHHTT--